Protein 5V00 (pdb70)

Organism: Pseudomonas fluorescens (strain SBW25) (NCBI:txid216595)

Solvent-accessible surface area: 16832 Å² total; per-residue (Å²): 100,85,34,33,88,86,27,141,104,22,89,128,135,115,61,217,113,55,7,16,12,22,13,42,14,14,111,22,111,25,69,89,174,110,34,42,0,7,52,0,5,0,7,28,2,36,107,64,36,45,36,84,66,70,79,58,38,24,19,1,0,0,0,20,91,36,64,9,4,18,0,46,7,69,82,99,161,111,112,57,6,114,57,39,86,12,27,30,14,147,2,70,12,114,4,36,4,117,28,100,96,25,99,2,46,1,1,17,2,12,2,8,53,155,42,9,29,5,7,2,0,23,7,79,35,119,25,81,0,3,2,14,9,57,8,0,1,0,1,0,24,25,127,88,0,96,4,56,85,58,126,1,19,95,6,14,0,0,10,8,50,59,27,107,42,39,44,65,0,62,1,49,14,67,0,0,0,0,9,1,14,107,108,125,96,58,76,37,45,89,84,26,142,107,26,93,150,108,86,64,219,111,58,5,14,5,28,32,70,14,16,99,25,103,57,146,46,123,92,38,34,4,7,79,0,13,1,6,47,5,38,105,62,36,50,35,84,66,75,78,40,28,25,20,2,0,0,0,21,96,35,61,8,4,22,0,40,12,75,65,113,166,108,123,58,6,116,56,37,83,12,31,32,14,148,2,72,14,140,6,47,5,117,28,94,90,26,98,3,42,2,1,18,1,17,2,0,48,105,85,22,34,6,8,2,1,22,6,80,35,124,24,80,0,1,1,13,9,53,14,0,0,0,1,0,20,23,120,86,0,106,4,64,83,65,118,1,20,96,17,14,0,0,6,1,51,61,15,108,42,38,26,65,1,65,1,56,12,68,0,1,1,1,11,1,8,105,117,125

Structure (mmCIF, N/CA/C/O backbone):
data_5V00
#
_entry.id   5V00
#
_cell.length_a   82.863
_cell.length_b   82.863
_cell.length_c   174.419
_cell.angle_alpha   90.000
_cell.angle_beta   90.000
_cell.angle_gamma   90.000
#
_symmetry.space_group_name_H-M   'P 41 21 2'
#
loop_
_entity.id
_entity.type
_entity.pdbx_description
1 polymer 'Uncharacterized protein'
2 non-polymer GLYCEROL
3 non-polymer 'FORMIC ACID'
4 water water
#
loop_
_atom_site.group_PDB
_atom_site.id
_atom_site.type_symbol
_atom_site.label_atom_id
_atom_site.label_alt_id
_atom_site.label_comp_id
_atom_site.label_asym_id
_atom_site.label_entity_id
_atom_site.label_seq_id
_atom_site.pdbx_PDB_ins_code
_atom_site.Cartn_x
_atom_site.Cartn_y
_atom_site.Cartn_z
_atom_site.occupancy
_atom_site.B_iso_or_equiv
_atom_site.auth_seq_id
_atom_site.auth_comp_id
_atom_site.auth_asym_id
_atom_site.auth_atom_id
_atom_site.pdbx_PDB_model_num
ATOM 1 N N . ALA A 1 10 ? 18.644 60.424 31.435 1.00 38.62 3 ALA A N 1
ATOM 2 C CA . ALA A 1 10 ? 18.303 61.499 30.480 1.00 31.71 3 ALA A CA 1
ATOM 3 C C . ALA A 1 10 ? 17.169 61.062 29.530 1.00 32.95 3 ALA A C 1
ATOM 4 O O . ALA A 1 10 ? 17.407 60.138 28.715 1.00 31.60 3 ALA A O 1
ATOM 6 N N . ILE A 1 11 ? 16.021 61.717 29.578 1.00 29.71 4 ILE A N 1
ATOM 7 C CA . ILE A 1 11 ? 14.849 61.398 28.710 1.00 30.55 4 ILE A CA 1
ATOM 8 C C . ILE A 1 11 ? 14.642 62.483 27.704 1.00 37.45 4 ILE A C 1
ATOM 9 O O . ILE A 1 11 ? 14.722 63.681 28.041 1.00 34.31 4 ILE A O 1
ATOM 14 N N . SER A 1 12 ? 14.504 62.121 26.427 1.00 31.96 5 SER A N 1
ATOM 15 C CA . SER A 1 12 ? 14.019 63.012 25.378 1.00 30.26 5 SER A CA 1
ATOM 16 C C . SER A 1 12 ? 12.767 62.417 24.742 1.00 32.93 5 SER A C 1
ATOM 17 O O . SER A 1 12 ? 12.566 61.185 24.710 1.00 26.62 5 SER A O 1
ATOM 20 N N . VAL A 1 13 ? 11.916 63.296 24.247 1.00 27.84 6 VAL A N 1
ATOM 21 C CA . VAL A 1 13 ? 10.792 62.908 23.472 1.00 26.56 6 VAL A CA 1
ATOM 22 C C . VAL A 1 13 ? 10.877 63.543 22.101 1.00 30.76 6 VAL A C 1
ATOM 23 O O . VAL A 1 13 ? 10.928 64.756 21.972 1.00 29.81 6 VAL A O 1
ATOM 27 N N . TRP A 1 14 ? 10.956 62.737 21.049 1.00 24.35 7 TRP A N 1
ATOM 28 C CA . TRP A 1 14 ? 10.922 63.161 19.657 1.00 23.45 7 TRP A CA 1
ATOM 29 C C . TRP A 1 14 ? 9.500 63.159 19.158 1.00 29.31 7 TRP A C 1
ATOM 30 O O . TRP A 1 14 ? 8.766 62.131 19.181 1.00 24.98 7 TRP A O 1
ATOM 41 N N . ARG A 1 15 ? 9.032 64.329 18.674 1.00 23.40 8 ARG A N 1
ATOM 42 C CA . ARG A 1 15 ? 7.686 64.394 18.138 1.00 24.15 8 ARG A CA 1
ATOM 43 C C . ARG A 1 15 ? 7.622 64.254 16.646 1.00 24.76 8 ARG A C 1
ATOM 44 O O . ARG A 1 15 ? 8.385 64.895 15.880 1.00 26.89 8 ARG A O 1
ATOM 52 N N . ALA A 1 16 ? 6.710 63.414 16.161 1.00 20.85 9 ALA A N 1
ATOM 53 C CA . ALA A 1 16 ? 6.579 63.122 14.764 1.00 20.41 9 ALA A CA 1
ATOM 54 C C . ALA A 1 16 ? 6.374 64.332 13.860 1.00 25.31 9 ALA A C 1
ATOM 55 O O . ALA A 1 16 ? 6.841 64.387 12.702 1.00 25.38 9 ALA A O 1
ATOM 57 N N . VAL A 1 17 ? 5.683 65.297 14.395 1.00 27.30 10 VAL A N 1
ATOM 58 C CA . VAL A 1 17 ? 5.506 66.563 13.584 1.00 28.06 10 VAL A CA 1
ATOM 59 C C . VAL A 1 17 ? 6.825 67.229 13.261 1.00 28.16 10 VAL A C 1
ATOM 60 O O . VAL A 1 17 ? 6.882 67.999 12.328 1.00 34.53 10 VAL A O 1
ATOM 64 N N . ASP A 1 18 ? 7.852 67.017 14.062 1.00 28.42 11 ASP A N 1
ATOM 65 C CA . ASP A 1 18 ? 9.161 67.524 13.837 1.00 28.10 11 ASP A CA 1
ATOM 66 C C . ASP A 1 18 ? 10.117 66.674 13.017 1.00 33.05 11 ASP A C 1
ATOM 67 O O . ASP A 1 18 ? 11.278 67.061 12.864 1.00 34.68 11 ASP A O 1
ATOM 72 N N . TYR A 1 19 ? 9.715 65.487 12.555 1.00 25.52 12 TYR A N 1
ATOM 73 C CA . TYR A 1 19 ? 10.676 64.643 11.897 1.00 26.46 12 TYR A CA 1
ATOM 74 C C . TYR A 1 19 ? 10.991 65.243 10.520 1.00 26.50 12 TYR A C 1
ATOM 75 O O . TYR A 1 19 ? 10.093 65.497 9.712 1.00 27.43 12 TYR A O 1
ATOM 84 N N . VAL A 1 20 ? 12.291 65.354 10.260 1.00 29.35 13 VAL A N 1
ATOM 85 C CA . VAL A 1 20 ? 12.765 65.931 9.025 1.00 29.84 13 VAL A CA 1
ATOM 86 C C . VAL A 1 20 ? 12.698 64.912 7.935 1.00 31.17 13 VAL A C 1
ATOM 87 O O . VAL A 1 20 ? 13.334 63.822 8.055 1.00 29.31 13 VAL A O 1
ATOM 91 N N . ARG A 1 21 ? 11.991 65.270 6.868 1.00 29.63 14 ARG A N 1
ATOM 92 C CA . ARG A 1 21 ? 11.835 64.391 5.758 1.00 28.24 14 ARG A CA 1
ATOM 93 C C . ARG A 1 21 ? 12.771 64.752 4.596 1.00 38.38 14 ARG A C 1
ATOM 94 O O . ARG A 1 21 ? 12.876 65.913 4.267 1.00 42.08 14 ARG A O 1
ATOM 102 N N . MET A 1 22 ? 13.501 63.756 4.071 1.00 33.61 15 MET A N 1
ATOM 103 C CA A MET A 1 22 ? 14.393 63.948 2.915 0.60 31.36 15 MET A CA 1
ATOM 104 C CA B MET A 1 22 ? 14.373 63.921 2.913 0.40 31.81 15 MET A CA 1
ATOM 105 C C . MET A 1 22 ? 13.985 62.996 1.769 1.00 32.17 15 MET A C 1
ATOM 106 O O . MET A 1 22 ? 13.899 61.758 1.911 1.00 28.81 15 MET A O 1
ATOM 115 N N . PRO A 1 23 ? 13.773 63.532 0.544 1.00 34.55 16 PRO A N 1
ATOM 116 C CA . PRO A 1 23 ? 13.513 62.657 -0.587 1.00 32.64 16 PRO A CA 1
ATOM 117 C C . PRO A 1 23 ? 14.682 61.752 -1.051 1.00 31.17 16 PRO A C 1
ATOM 118 O O . PRO A 1 23 ? 15.885 62.047 -0.821 1.00 28.96 16 PRO A O 1
ATOM 122 N N . TRP A 1 24 ? 14.359 60.559 -1.570 1.00 26.43 17 TRP A N 1
ATOM 123 C CA . TRP A 1 24 ? 15.337 59.590 -1.990 1.00 26.94 17 TRP A CA 1
ATOM 124 C C . TRP A 1 24 ? 15.985 60.031 -3.309 1.00 30.15 17 TRP A C 1
ATOM 125 O O . TRP A 1 24 ? 15.346 60.701 -4.119 1.00 32.54 17 TRP A O 1
ATOM 136 N N . LYS A 1 25 ? 17.218 59.615 -3.493 1.00 32.16 18 LYS A N 1
ATOM 137 C CA . LYS A 1 25 ? 18.010 59.993 -4.678 1.00 35.99 18 LYS A CA 1
ATOM 138 C C . LYS A 1 25 ? 17.283 59.584 -5.963 1.00 38.33 18 LYS A C 1
ATOM 139 O O . LYS A 1 25 ? 17.128 60.396 -6.859 1.00 39.00 18 LYS A O 1
ATOM 145 N N . ASN A 1 26 ? 16.774 58.352 -5.998 1.00 38.67 19 ASN A N 1
ATOM 146 C CA . ASN A 1 26 ? 16.014 57.841 -7.194 1.00 42.76 19 ASN A CA 1
ATOM 147 C C . ASN A 1 26 ? 14.575 58.316 -7.323 1.00 42.25 19 ASN A C 1
ATOM 148 O O . ASN A 1 26 ? 13.874 57.927 -8.245 1.00 40.18 19 ASN A O 1
ATOM 153 N N . GLY A 1 27 ? 14.088 59.143 -6.426 1.00 36.86 20 GLY A N 1
ATOM 154 C CA . GLY A 1 27 ? 12.744 59.667 -6.499 1.00 40.13 20 GLY A CA 1
ATOM 155 C C . GLY A 1 27 ? 11.640 58.658 -6.085 1.00 41.33 20 GLY A C 1
ATOM 156 O O . GLY A 1 27 ? 10.463 59.008 -6.134 1.00 44.99 20 GLY A O 1
ATOM 157 N N . GLY A 1 28 ? 11.999 57.450 -5.674 1.00 37.92 21 GLY A N 1
ATOM 158 C CA . GLY A 1 28 ? 10.947 56.460 -5.320 1.00 42.44 21 GLY A CA 1
ATOM 159 C C . GLY A 1 28 ? 10.278 56.556 -3.946 1.00 40.20 21 GLY A C 1
ATOM 160 O O . GLY A 1 28 ? 9.427 55.732 -3.610 1.00 36.19 21 GLY A O 1
ATOM 161 N N . GLY A 1 29 ? 10.648 57.539 -3.145 1.00 33.85 22 GLY A N 1
ATOM 162 C CA . GLY A 1 29 ? 10.167 57.634 -1.762 1.00 30.94 22 GLY A CA 1
ATOM 163 C C . GLY A 1 29 ? 10.935 58.684 -1.016 1.00 33.53 22 GLY A C 1
ATOM 164 O O . GLY A 1 29 ? 11.624 59.532 -1.617 1.00 29.91 22 GLY A O 1
ATOM 165 N N . SER A 1 30 ? 10.782 58.668 0.279 1.00 27.62 23 SER A N 1
ATOM 166 C CA . SER A 1 30 ? 11.470 59.611 1.153 1.00 25.92 23 SER A CA 1
ATOM 167 C C . SER A 1 30 ? 11.652 58.989 2.520 1.00 28.78 23 SER A C 1
ATOM 168 O O . SER A 1 30 ? 11.009 57.992 2.805 1.00 25.57 23 SER A O 1
ATOM 171 N N . THR A 1 31 ? 12.520 59.571 3.321 1.00 23.95 24 THR A N 1
ATOM 172 C CA . THR A 1 31 ? 12.818 59.054 4.688 1.00 25.43 24 THR A CA 1
ATOM 173 C C . THR A 1 31 ? 12.732 60.142 5.677 1.00 26.24 24 THR A C 1
ATOM 174 O O . THR A 1 31 ? 13.287 61.249 5.435 1.00 24.25 24 THR A O 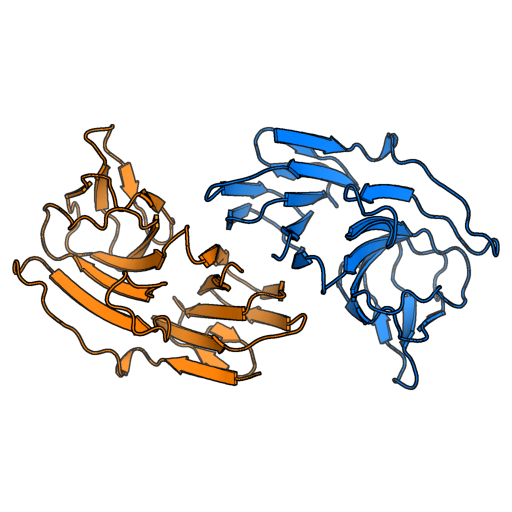1
ATOM 178 N N . GLU A 1 32 ? 12.025 59.905 6.777 1.00 21.37 25 GLU A N 1
ATOM 179 C CA . GLU A 1 32 ? 11.926 60.787 7.886 1.00 22.05 25 GLU A CA 1
ATOM 180 C C . GLU A 1 32 ? 12.908 60.384 8.962 1.00 24.04 25 GLU A C 1
ATOM 181 O O . GLU A 1 32 ? 12.840 59.249 9.476 1.00 21.06 25 GLU A O 1
ATOM 187 N N . GLU A 1 33 ? 13.810 61.291 9.362 1.00 21.15 26 GLU A N 1
ATOM 188 C CA . GLU A 1 33 ? 14.734 60.990 10.444 1.00 21.62 26 GLU A CA 1
ATOM 189 C C . GLU A 1 33 ? 14.021 61.049 11.790 1.00 22.83 26 GLU A C 1
ATOM 190 O O . GLU A 1 33 ? 13.393 62.073 12.181 1.00 22.93 26 GLU A O 1
ATOM 196 N N . ILE A 1 34 ? 14.172 59.999 12.591 1.00 18.39 27 ILE A N 1
ATOM 197 C CA . ILE A 1 34 ? 13.756 60.034 13.959 1.00 19.26 27 ILE A CA 1
ATOM 198 C C . ILE A 1 34 ? 14.936 60.345 14.893 1.00 21.02 27 ILE A C 1
ATOM 199 O O . ILE A 1 34 ? 14.978 61.449 15.557 1.00 23.52 27 ILE A O 1
ATOM 204 N N . THR A 1 35 ? 15.947 59.474 14.939 1.00 19.44 28 THR A N 1
ATOM 205 C CA . THR A 1 35 ? 17.091 59.643 15.823 1.00 20.31 28 THR A CA 1
ATOM 206 C C . THR A 1 35 ? 18.176 58.660 15.414 1.00 21.81 28 THR A C 1
ATOM 207 O O . THR A 1 35 ? 17.851 57.686 14.721 1.00 21.09 28 THR A O 1
ATOM 211 N N . ARG A 1 36 ? 19.436 58.958 15.732 1.00 17.50 29 ARG A N 1
ATOM 212 C CA . ARG A 1 36 ? 20.546 58.114 15.407 1.00 17.53 29 ARG A CA 1
ATOM 213 C C . ARG A 1 36 ? 21.611 58.319 16.467 1.00 19.14 29 ARG A C 1
ATOM 214 O O . ARG A 1 36 ? 21.518 59.268 17.268 1.00 19.79 29 ARG A O 1
ATOM 222 N N . ASP A 1 37 ? 22.551 57.394 16.553 1.00 18.62 30 ASP A N 1
ATOM 223 C CA . ASP A 1 37 ? 23.655 57.555 17.512 1.00 19.02 30 ASP A CA 1
ATOM 224 C C . ASP A 1 37 ? 24.632 58.649 17.049 1.00 17.69 30 ASP A C 1
ATOM 225 O O . ASP A 1 37 ? 24.428 59.270 16.002 1.00 19.23 30 ASP A O 1
ATOM 230 N N . ALA A 1 38 ? 25.645 58.857 17.852 1.00 17.71 31 ALA A N 1
ATOM 231 C CA . ALA A 1 38 ? 26.614 59.879 17.441 1.00 18.53 31 ALA A CA 1
ATOM 232 C C . ALA A 1 38 ? 27.533 59.427 16.370 1.00 19.65 31 ALA A C 1
ATOM 233 O O . ALA A 1 38 ? 28.177 60.227 15.684 1.00 18.97 31 ALA A O 1
ATOM 235 N N . GLY A 1 39 ? 27.637 58.128 16.150 1.00 17.25 32 GLY A N 1
ATOM 236 C CA . GLY A 1 39 ? 28.457 57.631 15.023 1.00 18.22 32 GLY A CA 1
ATOM 237 C C . GLY A 1 39 ? 29.965 57.780 15.229 1.00 19.29 32 GLY A C 1
ATOM 238 O O . GLY A 1 39 ? 30.430 58.190 16.308 1.00 19.95 32 GLY A O 1
ATOM 239 N N . THR A 1 40 ? 30.689 57.363 14.217 1.00 18.79 33 THR A N 1
ATOM 240 C CA . THR A 1 40 ? 32.140 57.608 14.123 1.00 23.33 33 THR A CA 1
ATOM 241 C C . THR A 1 40 ? 32.385 58.307 12.824 1.00 22.23 33 THR A C 1
ATOM 242 O O . THR A 1 40 ? 31.625 58.239 11.853 1.00 20.48 33 THR A O 1
ATOM 246 N N . GLY A 1 41 ? 33.489 59.073 12.809 1.00 23.14 34 GLY A N 1
ATOM 247 C CA . GLY A 1 41 ? 33.882 59.678 11.552 1.00 23.05 34 GLY A CA 1
ATOM 248 C C . GLY A 1 41 ? 34.157 58.684 10.413 1.00 21.03 34 GLY A C 1
ATOM 249 O O . GLY A 1 41 ? 33.824 58.915 9.266 1.00 23.62 34 GLY A O 1
ATOM 250 N N . LE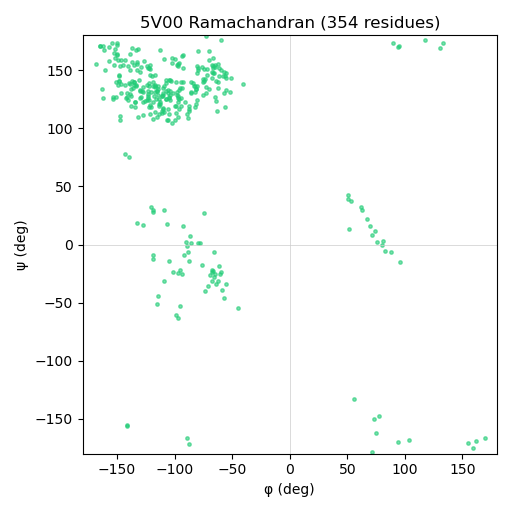U A 1 42 ? 34.779 57.571 10.771 1.00 21.53 35 LEU A N 1
ATOM 251 C CA . LEU A 1 42 ? 35.108 56.580 9.759 1.00 24.08 35 LEU A CA 1
ATOM 252 C C . LEU A 1 42 ? 33.939 55.751 9.219 1.00 24.12 35 LEU A C 1
ATOM 253 O O . LEU A 1 42 ? 33.877 55.470 8.007 1.00 24.32 35 LEU A O 1
ATOM 258 N N . GLU A 1 43 ? 33.022 55.364 10.134 1.00 24.51 36 GLU A N 1
ATOM 259 C CA A GLU A 1 43 ? 31.942 54.398 9.803 0.62 26.39 36 GLU A CA 1
ATOM 260 C CA B GLU A 1 43 ? 31.940 54.412 9.787 0.38 25.85 36 GLU A CA 1
ATOM 261 C C . GLU A 1 43 ? 30.532 55.032 9.767 1.00 25.69 36 GLU A C 1
ATOM 262 O O . GLU A 1 43 ? 29.542 54.366 9.329 1.00 24.84 36 GLU A O 1
ATOM 273 N N . GLY A 1 44 ? 30.417 56.299 10.169 1.00 21.21 37 GLY A N 1
ATOM 274 C CA . GLY A 1 44 ? 29.104 56.901 10.192 1.00 20.36 37 GLY A CA 1
ATOM 275 C C . GLY A 1 44 ? 28.292 56.372 11.383 1.00 16.70 37 GLY A C 1
ATOM 276 O O . GLY A 1 44 ? 28.865 55.900 12.381 1.00 18.83 37 GLY A O 1
ATOM 277 N N . PHE A 1 45 ? 26.954 56.563 11.304 1.00 18.70 38 PHE A N 1
ATOM 278 C CA . PHE A 1 45 ? 26.112 56.120 12.394 1.00 18.96 38 PHE A CA 1
ATOM 279 C C . PHE A 1 45 ? 26.348 54.644 12.658 1.00 19.98 38 PHE A C 1
ATOM 280 O O . PHE A 1 45 ? 26.676 53.912 11.711 1.00 18.63 38 PHE A O 1
ATOM 288 N N . GLY A 1 46 ? 26.220 54.271 13.936 1.00 17.59 39 GLY A N 1
ATOM 289 C CA . GLY A 1 46 ? 26.184 52.911 14.377 1.00 17.41 39 GLY A CA 1
ATOM 290 C C . GLY A 1 46 ? 24.785 52.359 14.550 1.00 18.63 39 GLY A C 1
ATOM 291 O O . GLY A 1 46 ? 24.602 51.110 14.587 1.00 17.90 39 GLY A O 1
ATOM 292 N N . TRP A 1 47 ? 23.794 53.237 14.720 1.00 17.17 40 TRP A N 1
ATOM 293 C CA . TRP A 1 47 ? 22.367 52.855 14.668 1.00 17.90 40 TRP A CA 1
ATOM 294 C C . TRP A 1 47 ? 21.567 54.032 14.234 1.00 19.84 40 TRP A C 1
ATOM 295 O O . TRP A 1 47 ? 21.936 55.228 14.454 1.00 18.08 40 TRP A O 1
ATOM 306 N N . ARG A 1 48 ? 20.415 53.743 13.635 1.00 17.67 41 ARG A N 1
ATOM 307 C CA . ARG A 1 48 ? 19.488 54.784 13.165 1.00 18.01 41 ARG A CA 1
ATOM 308 C C . ARG A 1 48 ? 18.050 54.305 13.237 1.00 19.23 41 ARG A C 1
ATOM 309 O O . ARG A 1 48 ? 17.810 53.127 12.889 1.00 17.30 41 ARG A O 1
ATOM 317 N N . LEU A 1 49 ? 17.138 55.142 13.698 1.00 17.18 42 LEU A N 1
ATOM 318 C CA . LEU A 1 49 ? 15.687 54.945 13.538 1.00 18.42 42 LEU A CA 1
ATOM 319 C C . LEU A 1 49 ? 15.137 55.949 12.578 1.00 21.15 42 LEU A C 1
ATOM 320 O O . LEU A 1 49 ? 15.428 57.198 12.669 1.00 20.37 42 LEU A O 1
ATOM 325 N N . SER A 1 50 ? 14.300 55.473 11.674 1.00 18.57 43 SER A N 1
ATOM 326 C CA . SER A 1 50 ? 13.684 56.368 10.692 1.00 19.72 43 SER A CA 1
ATOM 327 C C . SER A 1 50 ? 12.382 55.794 10.207 1.00 22.83 43 SER A C 1
ATOM 328 O O . SER A 1 50 ? 12.085 54.615 10.490 1.00 19.75 43 SER A O 1
ATOM 331 N N . ILE A 1 51 ? 11.648 56.567 9.422 1.00 18.70 44 ILE A N 1
ATOM 332 C CA . ILE A 1 51 ? 10.442 56.083 8.762 1.00 20.83 44 ILE A CA 1
ATOM 333 C C . ILE A 1 51 ? 10.672 56.207 7.297 1.00 24.30 44 ILE A C 1
ATOM 334 O O . ILE A 1 51 ? 10.927 57.326 6.807 1.00 23.89 44 ILE A O 1
ATOM 339 N N . ALA A 1 52 ? 10.572 55.092 6.553 1.00 21.80 45 ALA A N 1
ATOM 340 C CA . ALA A 1 52 ? 10.715 55.087 5.093 1.00 21.62 45 ALA A CA 1
ATOM 341 C C . ALA A 1 52 ? 9.320 55.150 4.469 1.00 26.35 45 ALA A C 1
ATOM 342 O O . ALA A 1 52 ? 8.464 54.390 4.825 1.00 24.75 45 ALA A O 1
ATOM 344 N N . ASP A 1 53 ? 9.114 56.144 3.609 1.00 23.74 46 ASP A N 1
ATOM 345 C CA A ASP A 1 53 ? 7.901 56.301 2.811 0.60 27.54 46 ASP A CA 1
ATOM 346 C CA B ASP A 1 53 ? 7.897 56.286 2.845 0.40 26.98 46 ASP A CA 1
ATOM 347 C C . ASP A 1 53 ? 8.191 55.784 1.442 1.00 28.03 46 ASP A C 1
ATOM 348 O O . ASP A 1 53 ? 8.913 56.456 0.675 1.00 28.76 46 ASP A O 1
ATOM 357 N N . ILE A 1 54 ? 7.696 54.584 1.096 1.00 24.41 47 ILE A N 1
ATOM 358 C CA . ILE A 1 54 ? 7.984 53.907 -0.129 1.00 22.75 47 ILE A CA 1
ATOM 359 C C . ILE A 1 54 ? 6.841 54.213 -1.092 1.00 26.88 47 ILE A C 1
ATOM 360 O O . ILE A 1 54 ? 5.698 53.800 -0.884 1.00 26.76 47 ILE A O 1
ATOM 365 N N . GLY A 1 55 ? 7.175 55.026 -2.109 1.00 31.57 48 GLY A N 1
ATOM 366 C CA . GLY A 1 55 ? 6.191 55.533 -3.046 1.00 30.90 48 GLY A CA 1
ATOM 367 C C . GLY A 1 55 ? 6.018 54.705 -4.298 1.00 26.18 48 GLY A C 1
ATOM 368 O O . GLY A 1 55 ? 4.989 54.811 -4.966 1.00 29.90 48 GLY A O 1
ATOM 369 N N . GLU A 1 56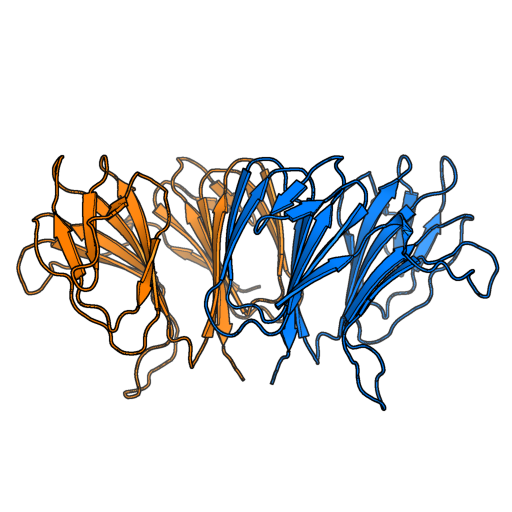 ? 7.022 53.958 -4.690 1.00 26.20 49 GLU A N 1
ATOM 370 C CA . GLU A 1 56 ? 7.013 53.134 -5.863 1.00 31.03 49 GLU A CA 1
ATOM 371 C C . GLU A 1 56 ? 7.696 51.841 -5.563 1.00 29.13 49 GLU A C 1
ATOM 372 O O . GLU A 1 56 ? 8.613 51.795 -4.751 1.00 28.85 49 GLU A O 1
ATOM 378 N N . SER A 1 57 ? 7.332 50.805 -6.289 1.00 26.28 50 SER A N 1
ATOM 379 C CA . SER A 1 57 ? 8.112 49.572 -6.304 1.00 27.63 50 SER A CA 1
ATOM 380 C C . SER A 1 57 ? 9.533 49.775 -6.729 1.00 32.19 50 SER A C 1
ATOM 381 O O . SER A 1 57 ? 9.802 50.601 -7.625 1.00 32.37 50 SER A O 1
ATOM 384 N N . GLY A 1 58 ? 10.469 49.030 -6.168 1.00 27.08 51 GLY A N 1
ATOM 385 C CA . GLY A 1 58 ? 11.881 49.120 -6.600 1.00 29.43 51 GLY A CA 1
ATOM 386 C C . GLY A 1 58 ? 12.846 48.623 -5.609 1.00 31.42 51 GLY A C 1
ATOM 387 O O . GLY A 1 58 ? 12.434 48.138 -4.535 1.00 26.92 51 GLY A O 1
ATOM 388 N N . GLY A 1 59 ? 14.143 48.766 -5.908 1.00 26.21 52 GLY A N 1
ATOM 389 C CA . GLY A 1 59 ? 15.199 48.220 -5.048 1.00 24.20 52 GLY A CA 1
ATOM 390 C C . GLY A 1 59 ? 15.486 49.117 -3.835 1.00 27.55 52 GLY A C 1
ATOM 391 O O . GLY A 1 59 ? 15.190 50.283 -3.844 1.00 27.78 52 GLY A O 1
ATOM 392 N N . PHE A 1 60 ? 15.976 48.499 -2.766 1.00 25.56 53 PHE A N 1
ATOM 393 C CA . PHE A 1 60 ? 16.437 49.206 -1.584 1.00 26.44 53 PHE A CA 1
ATOM 394 C C . PHE A 1 60 ? 17.941 49.331 -1.721 1.00 25.43 53 PHE A C 1
ATOM 395 O O . PHE A 1 60 ? 18.613 48.523 -2.327 1.00 25.48 53 PHE A O 1
ATOM 403 N N . SER A 1 61 ? 18.486 50.349 -1.089 1.00 25.96 54 SER A N 1
ATOM 404 C CA . SER A 1 61 ? 19.921 50.411 -0.917 1.00 27.00 54 SER A CA 1
ATOM 405 C C . SER A 1 61 ? 20.388 49.307 -0.010 1.00 27.30 54 SER A C 1
ATOM 406 O O . SER A 1 61 ? 19.624 48.818 0.787 1.00 27.42 54 SER A O 1
ATOM 409 N N . SER A 1 62 ? 21.639 48.931 -0.198 1.00 26.74 55 SER A N 1
ATOM 410 C CA . SER A 1 62 ? 22.332 48.002 0.667 1.00 27.52 55 SER A CA 1
ATOM 411 C C . SER A 1 62 ? 23.197 48.733 1.687 1.00 26.45 55 SER A C 1
ATOM 412 O O . SER A 1 62 ? 23.627 49.853 1.478 1.00 27.48 55 SER A O 1
ATOM 415 N N . PHE A 1 63 ? 23.429 48.048 2.788 1.00 22.60 56 PHE A N 1
ATOM 416 C CA . PHE A 1 63 ? 24.224 48.515 3.945 1.00 23.00 56 PHE A CA 1
ATOM 417 C C . PHE A 1 63 ? 25.067 47.371 4.453 1.00 22.40 56 PHE A C 1
ATOM 418 O O . PHE A 1 63 ? 24.795 46.711 5.449 1.00 21.59 56 PHE A O 1
ATOM 426 N N . ALA A 1 64 ? 26.140 47.064 3.711 1.00 22.46 57 ALA A N 1
ATOM 427 C CA . ALA A 1 64 ? 26.961 45.926 4.037 1.00 23.61 57 ALA A CA 1
ATOM 428 C C . ALA A 1 64 ? 27.511 46.001 5.442 1.00 25.47 57 ALA A C 1
ATOM 429 O O . ALA A 1 64 ? 28.039 47.059 5.833 1.00 27.09 57 ALA A O 1
ATOM 431 N N . GLY A 1 65 ? 27.360 44.921 6.187 1.00 27.28 58 GLY A N 1
ATOM 432 C CA . GLY A 1 65 ? 27.867 44.897 7.534 1.00 27.52 58 GLY A CA 1
ATOM 433 C C . GLY A 1 65 ? 26.807 45.246 8.580 1.00 29.17 58 GLY A C 1
ATOM 434 O O . GLY A 1 65 ? 27.019 44.935 9.719 1.00 35.17 58 GLY A O 1
ATOM 435 N N . TYR A 1 66 ? 25.666 45.814 8.206 1.00 20.25 59 TYR A N 1
ATOM 436 C CA . TYR A 1 66 ? 24.682 46.271 9.163 1.00 19.58 59 TYR A CA 1
ATOM 437 C C . TYR A 1 66 ? 23.529 45.257 9.227 1.00 21.49 59 TYR A C 1
ATOM 438 O O . TYR A 1 66 ? 23.342 44.444 8.283 1.00 20.07 59 TYR A O 1
ATOM 447 N N . GLN A 1 67 ? 22.795 45.317 10.293 1.00 19.24 60 GLN A N 1
ATOM 448 C CA . GLN A 1 67 ? 21.560 44.512 10.498 1.00 19.61 60 GLN A CA 1
ATOM 449 C C . GLN A 1 67 ? 20.373 45.397 10.439 1.00 20.13 60 GLN A C 1
ATOM 450 O O . GLN A 1 67 ? 20.377 46.484 11.046 1.00 17.72 60 GLN A O 1
ATOM 456 N N . ARG A 1 68 ? 19.333 44.977 9.751 1.00 18.01 61 ARG A N 1
ATOM 457 C CA . ARG A 1 68 ? 18.090 45.760 9.630 1.00 18.03 61 ARG A CA 1
ATOM 458 C C . ARG A 1 68 ? 16.910 45.038 10.255 1.00 18.46 61 ARG A C 1
ATOM 459 O O . ARG A 1 68 ? 16.840 43.780 10.197 1.00 17.95 61 ARG A O 1
ATOM 467 N N . VAL A 1 69 ? 15.981 45.783 10.829 1.00 17.00 62 VAL A N 1
ATOM 468 C CA . VAL A 1 69 ? 14.659 45.286 11.132 1.00 18.02 62 VAL A CA 1
ATOM 469 C C . VAL A 1 69 ? 13.669 46.324 10.701 1.00 18.71 62 VAL A C 1
ATOM 470 O O . VAL A 1 69 ? 13.713 47.466 11.166 1.00 18.61 62 VAL A O 1
ATOM 474 N N . ILE A 1 70 ? 12.737 45.977 9.830 1.00 17.06 63 ILE A N 1
ATOM 475 C CA . ILE A 1 70 ? 11.743 46.907 9.327 1.00 16.54 63 ILE A CA 1
ATOM 476 C C . ILE A 1 70 ? 10.329 46.409 9.612 1.00 17.90 63 ILE A C 1
ATOM 477 O O . ILE A 1 70 ? 10.102 45.200 9.720 1.00 17.57 63 ILE A O 1
ATOM 482 N N . THR A 1 71 ? 9.405 47.328 9.743 1.00 17.07 64 THR A N 1
ATOM 483 C CA . THR A 1 71 ? 8.059 47.068 10.076 1.00 17.28 64 THR A CA 1
ATOM 484 C C . THR A 1 71 ? 7.124 47.966 9.301 1.00 18.75 64 THR A C 1
ATOM 485 O O . THR A 1 71 ? 7.191 49.201 9.423 1.00 17.91 64 THR A O 1
ATOM 489 N N . VAL A 1 72 ? 6.134 47.394 8.616 1.00 18.40 65 VAL A N 1
ATOM 490 C CA . VAL A 1 72 ? 5.076 48.226 8.047 1.00 18.50 65 VAL A CA 1
ATOM 491 C C . VAL A 1 72 ? 4.253 48.941 9.086 1.00 20.04 65 VAL A C 1
ATOM 492 O O . VAL A 1 72 ? 3.698 48.307 9.980 1.00 19.97 65 VAL A O 1
ATOM 496 N N . ILE A 1 73 ? 4.184 50.272 9.002 1.00 20.11 66 ILE A N 1
ATOM 497 C CA . ILE A 1 73 ? 3.395 51.047 9.957 1.00 19.40 66 ILE A CA 1
ATOM 498 C C . ILE A 1 73 ? 2.247 51.865 9.341 1.00 21.70 66 ILE A C 1
ATOM 499 O O . ILE A 1 73 ? 1.418 52.408 10.077 1.00 22.79 66 ILE A O 1
ATOM 504 N N . GLN A 1 74 ? 2.196 51.946 8.042 1.00 22.82 67 GLN A N 1
ATOM 505 C CA . GLN A 1 74 ? 1.025 52.583 7.347 1.00 23.88 67 GLN A CA 1
ATOM 506 C C . GLN A 1 74 ? 0.896 51.933 6.012 1.00 23.95 67 GLN A C 1
ATOM 507 O O . GLN A 1 74 ? 1.880 51.638 5.343 1.00 22.42 67 GLN A O 1
ATOM 513 N N . GLY A 1 75 ? -0.339 51.687 5.643 1.00 23.31 68 GLY A N 1
ATOM 514 C CA . GLY A 1 75 ? -0.669 50.909 4.442 1.00 25.03 68 GLY A CA 1
ATOM 515 C C . GLY A 1 75 ? -0.900 49.449 4.750 1.00 25.99 68 GLY A C 1
ATOM 516 O O . GLY A 1 75 ? -0.618 48.971 5.874 1.00 25.61 68 GLY A O 1
ATOM 517 N N . ALA A 1 76 ? -1.391 48.684 3.766 1.00 23.35 69 ALA A N 1
ATOM 518 C CA . ALA A 1 76 ? -1.863 47.320 4.044 1.00 24.93 69 ALA A CA 1
ATOM 519 C C . ALA A 1 76 ? -0.775 46.279 3.970 1.00 24.92 69 ALA A C 1
ATOM 520 O O . ALA A 1 76 ? -0.978 45.146 4.392 1.00 26.18 69 ALA A O 1
ATOM 522 N N . GLY A 1 77 ? 0.369 46.639 3.407 1.00 22.17 70 GLY A N 1
ATOM 523 C CA . GLY A 1 77 ? 1.548 45.769 3.305 1.00 22.87 70 GLY A CA 1
ATOM 524 C C . GLY A 1 77 ? 2.159 45.766 1.933 1.00 21.81 70 GLY A C 1
ATOM 525 O O . GLY A 1 77 ? 1.636 46.408 1.011 1.00 23.40 70 GLY A O 1
ATOM 526 N N . MET A 1 78 ? 3.290 45.125 1.804 1.00 21.68 71 MET A N 1
ATOM 527 C CA . MET A 1 78 ? 4.043 45.005 0.590 1.00 22.35 71 MET A CA 1
ATOM 528 C C . MET A 1 78 ? 4.795 43.711 0.576 1.00 22.38 71 MET A C 1
ATOM 529 O O . MET A 1 78 ? 4.759 42.929 1.527 1.00 20.99 71 MET A O 1
ATOM 534 N N . VAL A 1 79 ? 5.418 43.420 -0.549 1.00 21.07 72 VAL A N 1
ATOM 535 C CA . VAL A 1 79 ? 6.150 42.179 -0.752 1.00 20.87 72 VAL A CA 1
ATOM 536 C C . VAL A 1 79 ? 7.613 42.431 -0.998 1.00 23.04 72 VAL A C 1
ATOM 537 O O . VAL A 1 79 ? 7.982 43.223 -1.875 1.00 23.38 72 VAL A O 1
ATOM 541 N N . LEU A 1 80 ? 8.472 41.742 -0.225 1.00 22.69 73 LEU A N 1
ATOM 542 C CA . LEU A 1 80 ? 9.929 41.876 -0.339 1.00 22.62 73 LEU A CA 1
ATOM 543 C C . LEU A 1 80 ? 10.539 40.693 -0.961 1.00 24.05 73 LEU A C 1
ATOM 544 O O . LEU A 1 80 ? 10.187 39.554 -0.671 1.00 26.79 73 LEU A O 1
ATOM 549 N N . THR A 1 81 ? 11.512 40.913 -1.847 1.00 23.20 74 THR A N 1
ATOM 550 C CA . THR A 1 81 ? 12.330 39.876 -2.344 1.00 23.29 74 THR A CA 1
ATOM 551 C C . THR A 1 81 ? 13.742 40.055 -1.858 1.00 26.10 74 THR A C 1
ATOM 552 O O . THR A 1 81 ? 14.357 41.084 -2.135 1.00 25.72 74 THR A O 1
ATOM 556 N N . VAL A 1 82 ? 14.249 39.067 -1.155 1.00 22.84 75 VAL A N 1
ATOM 557 C CA . VAL A 1 82 ? 15.571 39.123 -0.495 1.00 22.79 75 VAL A CA 1
ATOM 558 C C . VAL A 1 82 ? 16.505 38.114 -1.164 1.00 25.80 75 VAL A C 1
ATOM 559 O O . VAL A 1 82 ? 16.276 36.879 -1.055 1.00 26.71 75 VAL A O 1
ATOM 563 N N . ASP A 1 83 ? 17.519 38.623 -1.857 1.00 26.11 76 ASP A N 1
ATOM 564 C CA . ASP A 1 83 ? 18.552 37.780 -2.513 1.00 26.38 76 ASP A CA 1
ATOM 565 C C . ASP A 1 83 ? 17.753 36.812 -3.438 1.00 30.56 76 ASP A C 1
ATOM 566 O O . ASP A 1 83 ? 16.828 37.278 -4.118 1.00 30.83 76 ASP A O 1
ATOM 571 N N . GLY A 1 84 ? 18.065 35.511 -3.395 1.00 33.91 77 GLY A N 1
ATOM 572 C CA . GLY A 1 84 ? 17.214 34.538 -4.134 1.00 48.06 77 GLY A CA 1
ATOM 573 C C . GLY A 1 84 ? 15.975 33.992 -3.405 1.00 50.09 77 GLY A C 1
ATOM 574 O O . GLY A 1 84 ? 15.351 33.048 -3.862 1.00 52.04 77 GLY A O 1
ATOM 575 N N . GLU A 1 85 ? 15.628 34.499 -2.242 1.00 40.02 78 GLU A N 1
ATOM 576 C CA . GLU A 1 85 ? 14.573 33.848 -1.479 1.00 36.35 78 GLU A CA 1
ATOM 577 C C . GLU A 1 85 ? 13.180 33.977 -2.241 1.00 34.72 78 GLU A C 1
ATOM 578 O O . GLU A 1 85 ? 12.930 34.821 -3.090 1.00 28.15 78 GLU A O 1
ATOM 584 N N . GLU A 1 86 ? 12.229 33.115 -1.893 1.00 33.99 79 GLU A N 1
ATOM 585 C CA . GLU A 1 86 ? 10.838 33.347 -2.360 1.00 32.16 79 GLU A CA 1
ATOM 586 C C . GLU A 1 86 ? 10.346 34.669 -1.776 1.00 28.72 79 GLU A C 1
ATOM 587 O O . GLU A 1 86 ? 10.882 35.192 -0.806 1.00 27.70 79 GLU A O 1
ATOM 593 N N . GLN A 1 87 ? 9.403 35.262 -2.434 1.00 26.22 80 GLN A N 1
ATOM 594 C CA . GLN A 1 87 ? 8.828 36.501 -2.015 1.00 26.51 80 GLN A CA 1
ATOM 595 C C . GLN A 1 87 ? 8.270 36.398 -0.577 1.00 24.27 80 GLN A C 1
ATOM 596 O O . GLN A 1 87 ? 7.749 35.342 -0.164 1.00 23.38 80 GLN A O 1
ATOM 602 N N . ARG A 1 88 ? 8.405 37.512 0.140 1.00 25.60 81 ARG A N 1
ATOM 603 C CA . ARG A 1 88 ? 7.857 37.604 1.498 1.00 27.36 81 ARG A CA 1
ATOM 604 C C . ARG A 1 88 ? 6.904 38.736 1.680 1.00 24.66 81 ARG A C 1
ATOM 605 O O . ARG A 1 88 ? 7.278 39.891 1.374 1.00 25.54 81 ARG A O 1
ATOM 613 N N . GLY A 1 89 ? 5.707 38.459 2.202 1.00 20.88 82 GLY A N 1
ATOM 614 C CA . GLY A 1 89 ? 4.723 39.438 2.463 1.00 23.02 82 GLY A CA 1
ATOM 615 C C . GLY A 1 89 ? 4.944 40.054 3.827 1.00 22.96 82 GLY A C 1
ATOM 616 O O . GLY A 1 89 ? 5.123 39.307 4.818 1.00 21.72 82 GLY A O 1
ATOM 617 N N . LEU A 1 90 ? 4.944 41.395 3.883 1.00 19.74 83 LEU A N 1
ATOM 618 C CA . LEU A 1 90 ? 5.001 42.116 5.150 1.00 19.38 83 LEU A CA 1
ATOM 619 C C . LEU A 1 90 ? 3.683 42.777 5.444 1.00 20.03 83 LEU A C 1
ATOM 620 O O . LEU A 1 90 ? 3.242 43.673 4.745 1.00 19.61 83 LEU A O 1
ATOM 625 N N . LEU A 1 91 ? 3.025 42.311 6.497 1.00 20.48 84 LEU A N 1
ATOM 626 C CA . LEU A 1 91 ? 1.759 42.844 6.933 1.00 20.52 84 LEU A CA 1
ATOM 627 C C . LEU A 1 91 ? 1.966 43.923 7.997 1.00 20.42 84 LEU A C 1
ATOM 628 O O . LEU A 1 91 ? 3.075 44.004 8.599 1.00 20.61 84 LEU A O 1
ATOM 633 N N . PRO A 1 92 ? 0.962 44.751 8.244 1.00 21.50 85 PRO A N 1
ATOM 634 C CA . PRO A 1 92 ? 1.112 45.812 9.277 1.00 21.75 85 PRO A CA 1
ATOM 635 C C . PRO A 1 92 ? 1.580 45.297 10.584 1.00 24.71 85 PRO A C 1
ATOM 636 O O . PRO A 1 92 ? 1.044 44.301 11.101 1.00 21.65 85 PRO A O 1
ATOM 640 N N . LEU A 1 93 ? 2.619 45.972 11.133 1.00 18.68 86 LEU A N 1
ATOM 641 C CA . LEU A 1 93 ? 3.158 45.728 12.446 1.00 18.56 86 LEU A CA 1
ATOM 642 C C . LEU A 1 93 ? 3.826 44.417 12.591 1.00 20.98 86 LEU A C 1
ATOM 643 O O . LEU A 1 93 ? 4.068 43.976 13.730 1.00 22.27 86 LEU A O 1
ATOM 648 N N . GLN A 1 94 ? 4.264 43.801 11.488 1.00 19.97 87 GLN A N 1
ATOM 649 C CA . GLN A 1 94 ? 4.978 42.554 11.584 1.00 18.83 87 GLN A CA 1
ATOM 650 C C . GLN A 1 94 ? 6.470 42.819 11.302 1.00 19.17 87 GLN A C 1
ATOM 651 O O . GLN A 1 94 ? 6.876 43.035 10.173 1.00 21.69 87 GLN A O 1
ATOM 657 N N . PRO A 1 95 ? 7.303 42.772 12.337 1.00 17.37 88 PRO A N 1
ATOM 658 C CA . PRO A 1 95 ? 8.721 43.076 12.108 1.00 18.25 88 PRO A CA 1
ATOM 659 C C . PRO A 1 95 ? 9.407 42.008 11.254 1.00 20.62 88 PRO A C 1
ATOM 660 O O . PRO A 1 95 ? 9.077 40.807 11.332 1.00 19.16 88 PRO A O 1
ATOM 664 N N . PHE A 1 96 ? 10.324 42.448 10.400 1.00 18.04 89 PHE A N 1
ATOM 665 C CA . PHE A 1 96 ? 11.101 41.566 9.540 1.00 18.16 89 PHE A CA 1
ATOM 666 C C . PHE A 1 96 ? 12.577 41.932 9.546 1.00 17.81 89 PHE A C 1
ATOM 667 O O . PHE A 1 96 ? 12.895 43.131 9.276 1.00 19.23 89 PHE A O 1
ATOM 675 N N . ALA A 1 97 ? 13.430 40.992 9.995 1.00 16.68 90 ALA A N 1
ATOM 676 C CA . ALA A 1 97 ? 14.873 41.192 10.077 1.00 16.95 90 ALA A CA 1
ATOM 677 C C . ALA A 1 97 ? 15.574 40.712 8.836 1.00 18.53 90 ALA A C 1
ATOM 678 O O . ALA A 1 97 ? 15.313 39.603 8.350 1.00 19.98 90 ALA A O 1
ATOM 680 N N . PHE A 1 98 ? 16.569 41.448 8.359 1.00 16.95 91 PHE A N 1
ATOM 681 C CA . PHE A 1 98 ? 17.390 40.989 7.261 1.00 17.96 91 PHE A CA 1
ATOM 682 C C . PHE A 1 98 ? 18.722 41.680 7.269 1.00 22.78 91 PHE A C 1
ATOM 683 O O . PHE A 1 98 ? 18.843 42.768 7.844 1.00 20.40 91 PHE A O 1
ATOM 691 N N . ARG A 1 99 ? 19.707 41.058 6.631 1.00 19.01 92 ARG A N 1
ATOM 692 C CA . ARG A 1 99 ? 21.077 41.669 6.546 1.00 22.43 92 ARG A CA 1
ATOM 693 C C . ARG A 1 99 ? 21.161 42.818 5.594 1.00 22.08 92 ARG A C 1
ATOM 694 O O . ARG A 1 99 ? 20.666 42.778 4.454 1.00 22.16 92 ARG A O 1
ATOM 702 N N . GLY A 1 100 ? 21.952 43.841 5.971 1.00 19.54 93 GLY A N 1
ATOM 703 C CA . GLY A 1 100 ? 22.170 44.949 5.044 1.00 20.34 93 GLY A CA 1
ATOM 704 C C . GLY A 1 100 ? 22.931 44.536 3.751 1.00 20.53 93 GLY A C 1
ATOM 705 O O . GLY A 1 100 ? 22.853 45.290 2.792 1.00 21.95 93 GLY A O 1
ATOM 706 N N . ASP A 1 101 ? 23.711 43.490 3.818 1.00 22.79 94 ASP A N 1
ATOM 707 C CA A ASP A 1 101 ? 24.429 43.107 2.590 0.55 25.24 94 ASP A CA 1
ATOM 708 C CA B ASP A 1 101 ? 24.476 42.888 2.688 0.45 24.82 94 ASP A CA 1
ATOM 709 C C . ASP A 1 101 ? 23.532 42.354 1.606 1.00 26.97 94 ASP A C 1
ATOM 710 O O . ASP A 1 101 ? 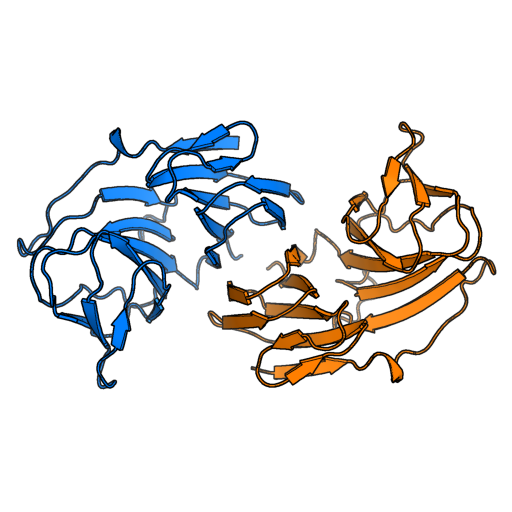23.919 42.134 0.467 1.00 25.47 94 ASP A O 1
ATOM 719 N N . SER A 1 102 ? 22.327 41.989 1.996 1.00 24.30 95 SER A N 1
ATOM 720 C CA . SER A 1 102 ? 21.378 41.413 1.034 1.00 25.39 95 SER A CA 1
ATOM 721 C C . SER A 1 102 ? 20.951 42.394 -0.040 1.00 23.93 95 SER A C 1
ATOM 722 O O . SER A 1 102 ? 20.815 43.610 0.133 1.00 24.95 95 SER A O 1
ATOM 725 N N . GLN A 1 103 ? 20.696 41.842 -1.222 1.00 23.38 96 GLN A N 1
ATOM 726 C CA . GLN A 1 103 ? 20.035 42.582 -2.266 1.00 25.42 96 GLN A CA 1
ATOM 727 C C . GLN A 1 103 ? 18.498 42.471 -2.152 1.00 25.57 96 GLN A C 1
ATOM 728 O O . GLN A 1 103 ? 17.958 41.392 -2.261 1.00 24.08 96 GLN A O 1
ATOM 734 N N . VAL A 1 104 ? 17.832 43.576 -1.916 1.00 22.88 97 VAL A N 1
ATOM 735 C CA . VAL A 1 104 ? 16.408 43.568 -1.526 1.00 22.62 97 VAL A CA 1
ATOM 736 C C . VAL A 1 104 ? 15.633 44.472 -2.417 1.00 26.17 97 VAL A C 1
ATOM 737 O O . VAL A 1 104 ? 16.036 45.647 -2.703 1.00 27.15 97 VAL A O 1
ATOM 741 N N . SER A 1 105 ? 14.456 43.993 -2.886 1.00 24.94 98 SER A N 1
ATOM 742 C CA . SER A 1 105 ? 13.562 44.865 -3.589 1.00 23.77 98 SER A CA 1
ATOM 743 C C . SER A 1 105 ? 12.159 44.733 -3.071 1.00 23.74 98 SER A C 1
ATOM 744 O O . SER A 1 105 ? 11.834 43.700 -2.438 1.00 24.86 98 SER A O 1
ATOM 747 N N . CYS A 1 106 ? 11.383 45.767 -3.296 1.00 24.55 99 CYS A N 1
ATOM 748 C CA . CYS A 1 106 ? 10.063 45.883 -2.756 1.00 25.14 99 CYS A CA 1
ATOM 749 C C . CYS A 1 106 ? 9.060 46.010 -3.877 1.00 25.45 99 CYS A C 1
ATOM 750 O O . CYS A 1 106 ? 9.236 46.868 -4.755 1.00 24.53 99 CYS A O 1
ATOM 753 N N . ARG A 1 107 ? 8.011 45.213 -3.812 1.00 22.87 100 ARG A N 1
ATOM 754 C CA . ARG A 1 107 ? 6.830 45.338 -4.727 1.00 24.40 100 ARG A CA 1
ATOM 755 C C . ARG A 1 107 ? 5.615 45.803 -4.016 1.00 25.34 100 ARG A C 1
ATOM 756 O O . ARG A 1 107 ? 5.186 45.161 -3.052 1.00 25.15 100 ARG A O 1
ATOM 764 N N . LEU A 1 108 ? 5.147 47.005 -4.372 1.00 24.26 101 LEU A N 1
ATOM 765 C CA . LEU A 1 108 ? 3.988 47.586 -3.817 1.00 24.07 101 LEU A CA 1
ATOM 766 C C . LEU A 1 108 ? 2.776 46.832 -4.451 1.00 30.85 101 LEU A C 1
ATOM 767 O O . LEU A 1 108 ? 2.859 46.334 -5.621 1.00 31.00 101 LEU A O 1
ATOM 772 N N . ILE A 1 109 ? 1.782 46.581 -3.639 1.00 31.96 102 ILE A N 1
ATOM 773 C CA . ILE A 1 109 ? 0.510 45.927 -4.106 1.00 34.15 102 ILE A CA 1
ATOM 774 C C . ILE A 1 109 ? -0.720 46.794 -4.017 1.00 38.19 102 ILE A C 1
ATOM 775 O O . ILE A 1 109 ? -1.483 46.817 -4.981 1.00 47.14 102 ILE A O 1
ATOM 780 N N . THR A 1 110 ? -0.925 47.521 -2.930 1.00 31.96 103 THR A N 1
ATOM 781 C CA . THR A 1 110 ? -2.025 48.477 -2.823 1.00 36.23 103 THR A CA 1
ATOM 782 C C . THR A 1 110 ? -1.541 49.890 -2.604 1.00 34.37 103 THR A C 1
ATOM 783 O O . THR A 1 110 ? -2.228 50.710 -2.053 1.00 46.91 103 THR A O 1
ATOM 787 N N . GLY A 1 111 ? -0.385 50.207 -3.097 1.00 31.98 104 GLY A N 1
ATOM 788 C CA . GLY A 1 111 ? 0.015 51.576 -3.147 1.00 34.66 104 GLY A CA 1
ATOM 789 C C . GLY A 1 111 ? 1.032 51.840 -2.023 1.00 32.77 104 GLY A C 1
ATOM 790 O O . GLY A 1 111 ? 1.578 50.884 -1.486 1.00 27.47 104 GLY A O 1
ATOM 791 N N . PRO A 1 112 ? 1.310 53.116 -1.787 1.00 33.92 105 PRO A N 1
ATOM 792 C CA . PRO A 1 112 ? 2.445 53.466 -0.945 1.00 29.99 105 PRO A CA 1
ATOM 793 C C . PRO A 1 112 ? 2.347 52.899 0.476 1.00 24.00 105 PRO A C 1
ATOM 794 O O . PRO A 1 112 ? 1.277 52.746 1.075 1.00 25.41 105 PRO A O 1
ATOM 798 N N . ILE A 1 113 ? 3.533 52.665 1.002 1.00 22.81 106 ILE A N 1
ATOM 799 C CA . ILE A 1 113 ? 3.680 52.066 2.357 1.00 22.65 106 ILE A CA 1
ATOM 800 C C . ILE A 1 113 ? 4.658 52.940 3.151 1.00 22.74 106 ILE A C 1
ATOM 801 O O . ILE A 1 113 ? 5.642 53.390 2.537 1.00 26.47 106 ILE A O 1
ATOM 806 N N . ARG A 1 114 ? 4.469 53.013 4.483 1.00 22.61 107 ARG A N 1
ATOM 807 C CA . ARG A 1 114 ? 5.482 53.614 5.389 1.00 22.58 107 ARG A CA 1
ATOM 808 C C . ARG A 1 114 ? 5.994 52.511 6.305 1.00 21.95 107 ARG A C 1
ATOM 809 O O . ARG A 1 114 ? 5.142 51.762 6.833 1.00 20.16 107 ARG A O 1
ATOM 817 N N . ASP A 1 115 ? 7.334 52.412 6.439 1.00 20.32 108 ASP A N 1
ATOM 818 C CA . ASP A 1 115 ? 7.981 51.415 7.288 1.00 19.52 108 ASP A CA 1
ATOM 819 C C . ASP A 1 115 ? 8.755 52.100 8.417 1.00 22.17 108 ASP A C 1
ATOM 820 O O . ASP A 1 115 ? 9.378 53.173 8.191 1.00 20.20 108 ASP A O 1
ATOM 825 N N . PHE A 1 116 ? 8.624 51.569 9.631 1.00 18.00 109 PHE A N 1
ATOM 826 C CA . PHE A 1 116 ? 9.478 51.935 10.746 1.00 18.92 109 PHE A CA 1
ATOM 827 C C . PHE A 1 116 ? 10.758 51.102 10.567 1.00 19.75 109 PHE A C 1
ATOM 828 O O . PHE A 1 116 ? 10.733 49.869 10.610 1.00 18.86 109 PHE A O 1
ATOM 836 N N . ASN A 1 117 ? 11.912 51.800 10.437 1.00 17.10 110 ASN A N 1
ATOM 837 C CA . ASN A 1 117 ? 13.192 51.186 10.159 1.00 17.26 110 ASN A CA 1
ATOM 838 C C . ASN A 1 117 ? 14.187 51.313 11.334 1.00 19.13 110 ASN A C 1
ATOM 839 O O . ASN A 1 117 ? 14.497 52.444 11.762 1.00 19.21 110 ASN A O 1
ATOM 844 N N . LEU A 1 118 ? 14.718 50.162 11.783 1.00 16.50 111 LEU A N 1
ATOM 845 C CA . LEU A 1 118 ? 15.899 50.085 12.640 1.00 17.73 111 LEU A CA 1
ATOM 846 C C . LEU A 1 118 ? 17.052 49.564 11.820 1.00 18.16 111 LEU A C 1
ATOM 847 O O . LEU A 1 118 ? 16.933 48.533 11.156 1.00 17.49 111 LEU A O 1
ATOM 852 N N . ILE A 1 119 ? 18.215 50.226 11.907 1.00 16.62 112 ILE A N 1
ATOM 853 C CA . ILE A 1 119 ? 19.434 49.682 11.396 1.00 15.60 112 ILE A CA 1
ATOM 854 C C . ILE A 1 119 ? 20.483 49.804 12.449 1.00 18.18 112 ILE A C 1
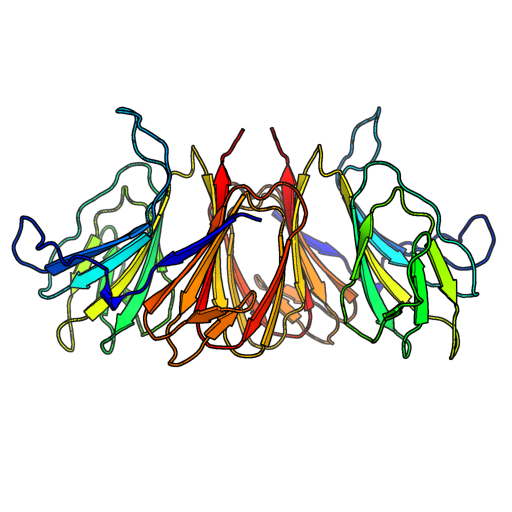ATOM 855 O O . ILE A 1 119 ? 20.552 50.856 13.118 1.00 19.19 112 ILE A O 1
ATOM 860 N N . TYR A 1 120 ? 21.335 48.817 12.590 1.00 17.05 113 TYR A N 1
ATOM 861 C CA . TYR A 1 120 ? 22.462 48.955 13.525 1.00 16.97 113 TYR A CA 1
ATOM 862 C C . TYR A 1 120 ? 23.647 48.150 13.022 1.00 19.32 113 TYR A C 1
ATOM 863 O O . TYR A 1 120 ? 23.517 47.178 12.260 1.00 18.40 113 TYR A O 1
ATOM 872 N N . SER A 1 121 ? 24.801 48.527 13.492 1.00 17.79 114 SER A N 1
ATOM 873 C CA . SER A 1 121 ? 26.066 47.887 13.286 1.00 17.95 114 SER A CA 1
ATOM 874 C C . SER A 1 121 ? 26.286 46.846 14.390 1.00 18.81 114 SER A C 1
ATOM 875 O O . SER A 1 121 ? 26.506 47.198 15.530 1.00 19.50 114 SER A O 1
ATOM 878 N N . PRO A 1 122 ? 26.292 45.540 14.052 1.00 18.14 115 PRO A N 1
ATOM 879 C CA . PRO A 1 122 ? 26.510 44.556 15.093 1.00 19.20 115 PRO A CA 1
ATOM 880 C C . PRO A 1 122 ? 27.934 44.582 15.707 1.00 18.68 115 PRO A C 1
ATOM 881 O O . PRO A 1 122 ? 28.096 44.148 16.849 1.00 21.34 115 PRO A O 1
ATOM 885 N N . GLU A 1 123 ? 28.902 45.097 14.946 1.00 20.09 116 GLU A N 1
ATOM 886 C CA . GLU A 1 123 ? 30.215 45.210 15.537 1.00 23.23 116 GLU A CA 1
ATOM 887 C C . GLU A 1 123 ? 30.226 46.253 16.668 1.00 23.11 116 GLU A C 1
ATOM 888 O O . GLU A 1 123 ? 31.019 46.112 17.647 1.00 22.33 116 GLU A O 1
ATOM 894 N N . ARG A 1 124 ? 29.393 47.276 16.556 1.00 19.59 117 ARG A N 1
ATOM 895 C CA . ARG A 1 124 ? 29.322 48.375 17.516 1.00 20.59 117 ARG A CA 1
ATOM 896 C C . ARG A 1 124 ? 28.276 48.330 18.580 1.00 23.30 117 ARG A C 1
ATOM 897 O O . ARG A 1 124 ? 28.429 48.977 19.634 1.00 20.88 117 ARG A O 1
ATOM 905 N N . TYR A 1 125 ? 27.161 47.599 18.339 1.00 18.77 118 TYR A N 1
ATOM 906 C CA . TYR A 1 125 ? 26.013 47.608 19.233 1.00 18.13 118 TYR A CA 1
ATOM 907 C C . TYR A 1 125 ? 25.378 46.250 19.432 1.00 19.70 118 TYR A C 1
ATOM 908 O O . TYR A 1 125 ? 25.201 45.505 18.485 1.00 20.03 118 TYR A O 1
ATOM 917 N N . HIS A 1 126 ? 25.004 45.994 20.675 1.00 18.25 119 HIS A N 1
ATOM 918 C CA . HIS A 1 126 ? 23.997 45.028 21.043 1.00 17.45 119 HIS A CA 1
ATOM 919 C C . HIS A 1 126 ? 22.638 45.660 20.839 1.00 18.85 119 HIS A C 1
ATOM 920 O O . HIS A 1 126 ? 22.479 46.904 21.000 1.00 17.53 119 HIS A O 1
ATOM 927 N N . ALA A 1 127 ? 21.645 44.847 20.477 1.00 20.47 120 ALA A N 1
ATOM 928 C CA . ALA A 1 127 ? 20.303 45.338 20.117 1.00 18.97 120 ALA A CA 1
ATOM 929 C C . ALA A 1 127 ? 19.237 44.418 20.547 1.00 19.44 120 ALA A C 1
ATOM 930 O O . ALA A 1 127 ? 19.405 43.183 20.538 1.00 19.19 120 ALA A O 1
ATOM 932 N N . ARG A 1 128 ? 18.072 44.995 20.745 1.00 16.29 121 ARG A N 1
ATOM 933 C CA . ARG A 1 128 ? 16.837 44.293 20.980 1.00 17.98 121 ARG A CA 1
ATOM 934 C C . ARG A 1 128 ? 15.658 45.055 20.425 1.00 20.00 121 ARG A C 1
ATOM 935 O O . ARG A 1 128 ? 15.668 46.305 20.472 1.00 17.57 121 ARG A O 1
ATOM 943 N N . LEU A 1 129 ? 14.699 44.357 19.845 1.00 17.33 122 LEU A N 1
ATOM 944 C CA . LEU A 1 129 ? 13.478 44.985 19.360 1.00 18.36 122 LEU A CA 1
ATOM 945 C C . LEU A 1 129 ? 12.292 44.156 19.673 1.00 18.90 122 LEU A C 1
ATOM 946 O O . LEU A 1 129 ? 12.311 42.900 19.468 1.00 18.10 122 LEU A O 1
ATOM 951 N N . GLN A 1 130 ? 11.195 44.781 20.115 1.00 16.07 123 GLN A N 1
ATOM 952 C CA . GLN A 1 130 ? 9.956 44.052 20.376 1.00 18.15 123 GLN A CA 1
ATOM 953 C C . GLN A 1 130 ? 8.724 44.954 20.238 1.00 20.73 123 GLN A C 1
ATOM 954 O O . GLN A 1 130 ? 8.652 45.996 20.920 1.00 19.29 123 GLN A O 1
ATOM 960 N N . TRP A 1 131 ? 7.784 44.561 19.424 1.00 17.26 124 TRP A N 1
ATOM 961 C CA . TRP A 1 131 ? 6.496 45.238 19.378 1.00 17.82 124 TRP A CA 1
ATOM 962 C C . TRP A 1 131 ? 5.603 44.703 20.507 1.00 21.80 124 TRP A C 1
ATOM 963 O O . TRP A 1 131 ? 5.514 43.486 20.735 1.00 18.66 124 TRP A O 1
ATOM 974 N N . VAL A 1 132 ? 5.000 45.615 21.253 1.00 18.35 125 VAL A N 1
ATOM 975 C CA . VAL A 1 132 ? 4.168 45.298 22.412 1.00 20.43 125 VAL A CA 1
ATOM 976 C C . VAL A 1 132 ? 2.830 46.040 22.400 1.00 22.89 125 VAL A C 1
ATOM 977 O O . VAL A 1 132 ? 2.571 46.956 21.579 1.00 19.63 125 VAL A O 1
ATOM 981 N N . ASP A 1 133 ? 1.946 45.602 23.301 1.00 22.69 126 ASP A N 1
ATOM 982 C CA . ASP A 1 133 ? 0.661 46.278 23.473 1.00 23.12 126 ASP A CA 1
ATOM 983 C C . ASP A 1 133 ? 0.227 46.102 24.910 1.00 24.79 126 ASP A C 1
ATOM 984 O O . ASP A 1 133 ? 0.779 45.269 25.631 1.00 20.44 126 ASP A O 1
ATOM 989 N N . GLY A 1 134 ? -0.738 46.906 25.369 1.00 21.92 127 GLY A N 1
ATOM 990 C CA . GLY A 1 134 ? -1.252 46.740 26.696 1.00 23.74 127 GLY A CA 1
ATOM 991 C C . GLY A 1 134 ? -0.308 47.319 27.720 1.00 23.63 127 GLY A C 1
ATOM 992 O O . GLY A 1 134 ? 0.448 48.260 27.464 1.00 28.70 127 GLY A O 1
ATOM 993 N N . VAL A 1 135 ? -0.291 46.702 28.875 1.00 21.52 128 VAL A N 1
ATOM 994 C CA . VAL A 1 135 ? 0.463 47.216 29.967 1.00 23.20 128 VAL A CA 1
ATOM 995 C C . VAL A 1 135 ? 1.702 46.296 30.070 1.00 26.34 128 VAL A C 1
ATOM 996 O O . VAL A 1 135 ? 1.569 45.079 30.067 1.00 26.34 128 VAL A O 1
ATOM 1000 N N . GLN A 1 136 ? 2.878 46.889 30.060 1.00 22.26 129 GLN A N 1
ATOM 1001 C CA . GLN A 1 136 ? 4.163 46.174 30.019 1.00 25.16 129 GLN A CA 1
ATOM 1002 C C . GLN A 1 136 ? 5.013 46.746 31.143 1.00 23.38 129 GLN A C 1
ATOM 1003 O O . GLN A 1 136 ? 4.849 47.921 31.567 1.00 22.67 129 GLN A O 1
ATOM 1009 N N . ARG A 1 137 ? 5.942 45.933 31.661 1.00 19.56 130 ARG A N 1
ATOM 1010 C CA . ARG A 1 137 ? 6.949 46.401 32.622 1.00 18.14 130 ARG A CA 1
ATOM 1011 C C . ARG A 1 137 ? 8.213 45.589 32.349 1.00 23.12 130 ARG A C 1
ATOM 1012 O O . ARG A 1 137 ? 8.092 44.380 32.292 1.00 20.04 130 ARG A O 1
ATOM 1020 N N . PHE A 1 138 ? 9.356 46.245 32.210 1.00 20.88 131 PHE A N 1
ATOM 1021 C CA . PHE A 1 138 ? 10.604 45.541 32.072 1.00 21.79 131 PHE A CA 1
ATOM 1022 C C . PHE A 1 138 ? 11.731 46.255 32.789 1.00 22.28 131 PHE A C 1
ATOM 1023 O O . PHE A 1 138 ? 11.654 47.463 33.060 1.00 20.36 131 PHE A O 1
ATOM 1031 N N . PHE A 1 139 ? 12.784 45.495 33.086 1.00 18.81 132 PHE A N 1
ATOM 1032 C CA . PHE A 1 139 ? 13.977 45.966 33.716 1.00 18.92 132 PHE A CA 1
ATOM 1033 C C . PHE A 1 139 ? 15.081 45.798 32.724 1.00 23.94 132 PHE A C 1
ATOM 1034 O O . PHE A 1 139 ? 15.244 44.675 32.166 1.00 19.72 132 PHE A O 1
ATOM 1042 N N . SER A 1 140 ? 15.885 46.826 32.527 1.00 20.57 133 SER A N 1
ATOM 1043 C CA . SER A 1 140 ? 16.990 46.744 31.519 1.00 21.43 133 SER A CA 1
ATOM 1044 C C . SER A 1 140 ? 18.203 47.524 31.927 1.00 21.82 133 SER A C 1
ATOM 1045 O O . SER A 1 140 ? 18.102 48.684 32.350 1.00 21.68 133 SER A O 1
ATOM 1048 N N . THR A 1 141 ? 19.384 46.923 31.699 1.00 19.12 134 THR A N 1
ATOM 1049 C CA . THR A 1 141 ? 20.598 47.684 31.774 1.00 19.45 134 THR A CA 1
ATOM 1050 C C . THR A 1 141 ? 21.021 48.403 30.543 1.00 20.26 134 THR A C 1
ATOM 1051 O O . THR A 1 141 ? 22.167 48.920 30.501 1.00 20.29 134 THR A O 1
ATOM 1055 N N . ALA A 1 142 ? 20.246 48.318 29.451 1.00 19.92 135 ALA A N 1
ATOM 1056 C CA . ALA A 1 142 ? 20.672 48.848 28.201 1.00 20.86 135 ALA A CA 1
ATOM 1057 C C . ALA A 1 142 ? 21.002 50.355 28.311 1.00 22.98 135 ALA A C 1
ATOM 1058 O O . ALA A 1 142 ? 20.359 51.106 29.047 1.00 21.53 135 ALA A O 1
ATOM 1060 N N . GLN A 1 143 ? 21.942 50.760 27.523 1.00 21.83 136 GLN A N 1
ATOM 1061 C CA A GLN A 1 143 ? 22.458 52.160 27.504 0.62 23.01 136 GLN A CA 1
ATOM 1062 C CA B GLN A 1 143 ? 22.422 52.153 27.587 0.38 23.44 136 GLN A CA 1
ATOM 1063 C C . GLN A 1 143 ? 21.408 53.127 26.975 1.00 23.56 136 GLN A C 1
ATOM 1064 O O . GLN A 1 143 ? 21.206 54.239 27.511 1.00 22.52 136 GLN A O 1
ATOM 1075 N N . THR A 1 144 ? 20.766 52.723 25.880 1.00 19.34 137 THR A N 1
ATOM 1076 C CA . THR A 1 144 ? 19.751 53.470 25.232 1.00 21.10 137 THR A CA 1
ATOM 1077 C C . THR A 1 144 ? 18.457 52.696 25.107 1.00 23.45 137 THR A C 1
ATOM 1078 O O . THR A 1 144 ? 18.507 51.529 24.700 1.00 20.65 137 THR A O 1
ATOM 1082 N N . VAL A 1 145 ? 17.350 53.275 25.507 1.00 18.41 138 VAL A N 1
ATOM 1083 C CA . VAL A 1 145 ? 16.026 52.691 25.399 1.00 18.92 138 VAL A CA 1
ATOM 1084 C C . VAL A 1 145 ? 15.141 53.573 24.619 1.00 22.57 138 VAL A C 1
ATOM 1085 O O . VAL A 1 145 ? 15.050 54.782 24.879 1.00 21.68 138 VAL A O 1
ATOM 1089 N N . LEU A 1 146 ? 14.556 53.017 23.555 1.00 18.18 139 LEU A N 1
ATOM 1090 C CA . LEU A 1 146 ? 13.691 53.765 22.661 1.00 19.89 139 LEU A CA 1
ATOM 1091 C C . LEU A 1 146 ? 12.292 53.173 22.650 1.00 22.03 139 LEU A C 1
ATOM 1092 O O . LEU A 1 146 ? 12.092 51.925 22.638 1.00 19.64 139 LEU A O 1
ATOM 1097 N N . VAL A 1 147 ? 11.267 54.031 22.632 1.00 19.36 140 VAL A N 1
ATOM 1098 C CA . VAL A 1 147 ? 9.864 53.601 22.635 1.00 19.69 140 VAL A CA 1
ATOM 1099 C C . VAL A 1 147 ? 9.155 54.382 21.517 1.00 22.35 140 VAL A C 1
ATOM 1100 O O . VAL A 1 147 ? 9.019 55.613 21.555 1.00 20.33 140 VAL A O 1
ATOM 1104 N N . PHE A 1 148 ? 8.790 53.709 20.465 1.00 18.30 141 PHE A N 1
ATOM 1105 C CA . PHE A 1 148 ? 8.188 54.308 19.248 1.00 19.77 141 PHE A CA 1
ATOM 1106 C C . PHE A 1 148 ? 6.691 53.958 19.254 1.00 20.72 141 PHE A C 1
ATOM 1107 O O . PHE A 1 148 ? 6.275 52.795 19.219 1.00 18.98 141 PHE A O 1
ATOM 1115 N N . SER A 1 149 ? 5.857 54.972 19.345 1.00 18.73 142 SER A N 1
ATOM 1116 C CA . SER A 1 149 ? 4.412 54.807 19.399 1.00 20.01 142 SER A CA 1
ATOM 1117 C C . SER A 1 149 ? 3.685 54.640 18.114 1.00 20.12 142 SER A C 1
ATOM 1118 O O . SER A 1 149 ? 3.936 55.374 17.137 1.00 21.04 142 SER A O 1
ATOM 1121 N N . VAL A 1 150 ? 2.729 53.680 18.093 1.00 19.23 143 VAL A N 1
ATOM 1122 C CA . VAL A 1 150 ? 1.815 53.577 16.994 1.00 20.87 143 VAL A CA 1
ATOM 1123 C C . VAL A 1 150 ? 0.354 53.766 17.463 1.00 23.57 143 VAL A C 1
ATOM 1124 O O . VAL A 1 150 ? -0.582 53.234 16.856 1.00 24.47 143 VAL A O 1
ATOM 1128 N N . ALA A 1 151 ? 0.192 54.511 18.544 1.00 22.73 144 ALA A N 1
ATOM 1129 C CA . ALA A 1 151 ? -1.087 54.787 19.108 1.00 23.60 144 ALA A CA 1
ATOM 1130 C C . ALA A 1 151 ? -1.214 56.284 19.433 1.00 24.30 144 ALA A C 1
ATOM 1131 O O . ALA A 1 151 ? -0.241 57.035 19.420 1.00 23.37 144 ALA A O 1
ATOM 1133 N N . ASP A 1 152 ? -2.463 56.695 19.714 1.00 26.80 145 ASP A N 1
ATOM 1134 C CA . ASP A 1 152 ? -2.654 58.114 20.122 1.00 28.14 145 ASP A CA 1
ATOM 1135 C C . ASP A 1 152 ? -2.110 58.471 21.440 1.00 25.12 145 ASP A C 1
ATOM 1136 O O . ASP A 1 152 ? -1.787 59.638 21.666 1.00 26.76 145 ASP A O 1
ATOM 1141 N N . GLU A 1 153 ? -1.987 57.514 22.366 1.00 23.44 146 GLU A N 1
ATOM 1142 C CA . GLU A 1 153 ? -1.367 57.762 23.584 1.00 24.64 146 GLU A CA 1
ATOM 1143 C C . GLU A 1 153 ? -0.627 56.528 24.119 1.00 27.02 146 GLU A C 1
ATOM 1144 O O . GLU A 1 153 ? -1.260 55.537 24.423 1.00 29.39 146 GLU A O 1
ATOM 1150 N N . VAL A 1 154 ? 0.682 56.574 24.126 1.00 24.50 147 VAL A N 1
ATOM 1151 C CA . VAL A 1 154 ? 1.473 55.638 24.860 1.00 23.07 147 VAL A CA 1
ATOM 1152 C C . VAL A 1 154 ? 2.064 56.290 26.044 1.00 23.98 147 VAL A C 1
ATOM 1153 O O . VAL A 1 154 ? 2.774 57.314 25.939 1.00 24.06 147 VAL A O 1
ATOM 1157 N N . LYS A 1 155 ? 1.837 55.715 27.237 1.00 21.74 148 LYS A N 1
ATOM 1158 C CA . LYS A 1 155 ? 2.387 56.283 28.432 1.00 21.86 148 LYS A CA 1
ATOM 1159 C C . LYS A 1 155 ? 3.665 55.584 28.843 1.00 25.34 148 LYS A C 1
ATOM 1160 O O . LYS A 1 155 ? 3.692 54.353 28.936 1.00 26.17 148 LYS A O 1
ATOM 1166 N N . VAL A 1 156 ? 4.698 56.338 29.128 1.00 22.77 149 VAL A N 1
ATOM 1167 C CA . VAL A 1 156 ? 5.934 55.777 29.572 1.00 25.38 149 VAL A CA 1
ATOM 1168 C C . VAL A 1 156 ? 6.798 56.827 30.216 1.00 27.07 149 VAL A C 1
ATOM 1169 O O . VAL A 1 156 ? 7.003 57.888 29.656 1.00 25.75 149 VAL A O 1
ATOM 1173 N N . LEU A 1 157 ? 7.356 56.480 31.384 1.00 24.25 150 LEU A N 1
ATOM 1174 C CA . LEU A 1 157 ? 8.310 57.323 32.152 1.00 28.22 150 LEU A CA 1
ATOM 1175 C C . LEU A 1 157 ? 7.774 58.769 32.359 1.00 30.18 150 LEU A C 1
ATOM 1176 O O . LEU A 1 157 ? 8.505 59.766 32.187 1.00 33.71 150 LEU A O 1
ATOM 1181 N N . GLY A 1 158 ? 6.476 58.870 32.614 1.00 31.91 151 GLY A N 1
ATOM 1182 C CA . GLY A 1 158 ? 5.822 60.170 32.893 1.00 33.44 151 GLY A CA 1
ATOM 1183 C C . GLY A 1 158 ? 5.520 60.958 31.639 1.00 41.11 151 GLY A C 1
ATOM 1184 O O . GLY A 1 158 ? 4.925 62.023 31.724 1.00 34.40 151 GLY A O 1
ATOM 1185 N N . GLU A 1 159 ? 5.876 60.423 30.454 1.00 30.89 152 GLU A N 1
ATOM 1186 C CA . GLU A 1 159 ? 5.519 61.024 29.184 1.00 29.16 152 GLU A CA 1
ATOM 1187 C C . GLU A 1 159 ? 4.334 60.398 28.484 1.00 26.58 152 GLU A C 1
ATOM 1188 O O . GLU A 1 159 ? 3.852 59.274 28.775 1.00 27.79 152 GLU A O 1
ATOM 1194 N N . LYS A 1 160 ? 3.761 61.175 27.583 1.00 26.16 153 LYS A N 1
ATOM 1195 C CA . LYS A 1 160 ? 2.677 60.789 26.734 1.00 25.94 153 LYS A CA 1
ATOM 1196 C C . LYS A 1 160 ? 3.062 60.942 25.272 1.00 29.41 153 LYS A C 1
ATOM 1197 O O . LYS A 1 160 ? 3.261 62.032 24.776 1.00 26.30 153 LYS A O 1
ATOM 1203 N N . LEU A 1 161 ? 3.172 59.815 24.589 1.00 24.56 154 LEU A N 1
ATOM 1204 C CA . LEU A 1 161 ? 3.501 59.772 23.171 1.00 23.91 154 LEU A CA 1
ATOM 1205 C C . LEU A 1 161 ? 2.297 59.632 22.312 1.00 24.15 154 LEU A C 1
ATOM 1206 O O . LEU A 1 161 ? 1.477 58.706 22.446 1.00 25.81 154 LEU A O 1
ATOM 1211 N N . GLY A 1 162 ? 2.189 60.512 21.324 1.00 23.22 155 GLY A N 1
ATOM 1212 C CA . GLY A 1 162 ? 1.217 60.385 20.342 1.00 22.88 155 GLY A CA 1
ATOM 1213 C C . GLY A 1 162 ? 1.650 59.562 19.165 1.00 25.13 155 GLY A C 1
ATOM 1214 O O . GLY A 1 162 ? 2.677 58.890 19.228 1.00 23.81 155 GLY A O 1
ATOM 1215 N N . HIS A 1 163 ? 0.902 59.628 18.097 1.00 24.33 156 HIS A N 1
ATOM 1216 C CA . HIS A 1 163 ? 1.104 58.755 16.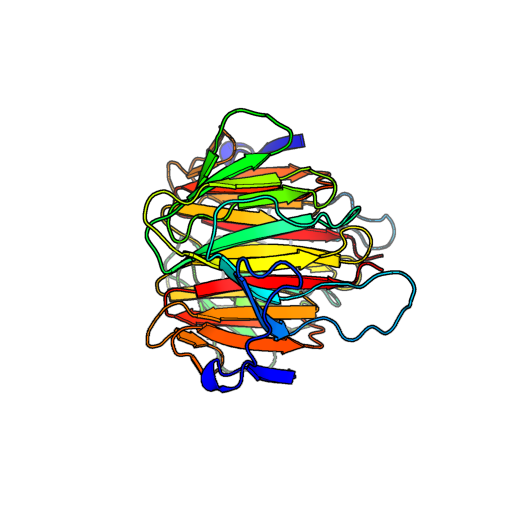945 1.00 27.56 156 HIS A CA 1
ATOM 1217 C C . HIS A 1 163 ? 2.476 58.973 16.282 1.00 27.97 156 HIS A C 1
ATOM 1218 O O . HIS A 1 163 ? 2.737 60.075 15.801 1.00 24.22 156 HIS A O 1
ATOM 1225 N N . HIS A 1 164 ? 3.349 57.957 16.316 1.00 25.39 157 HIS A N 1
ATOM 1226 C CA . HIS A 1 164 ? 4.691 58.012 15.760 1.00 23.76 157 HIS A CA 1
ATOM 1227 C C . HIS A 1 164 ? 5.699 58.859 16.490 1.00 21.52 157 HIS A C 1
ATOM 1228 O O . HIS A 1 164 ? 6.855 58.992 16.038 1.00 21.55 157 HIS A O 1
ATOM 1235 N N . ASP A 1 165 ? 5.345 59.344 17.655 1.00 21.66 158 ASP A N 1
ATOM 1236 C CA . ASP A 1 165 ? 6.305 59.961 18.555 1.00 21.01 158 ASP A CA 1
ATOM 1237 C C . ASP A 1 165 ? 7.265 58.888 19.131 1.00 22.63 158 ASP A C 1
ATOM 1238 O O . ASP A 1 165 ? 6.906 57.731 19.241 1.00 20.91 158 ASP A O 1
ATOM 1243 N N . CYS A 1 166 ? 8.407 59.316 19.590 1.00 19.70 159 CYS A N 1
ATOM 1244 C CA . CYS A 1 166 ? 9.428 58.375 20.093 1.00 20.48 159 CYS A CA 1
ATOM 1245 C C . CYS A 1 166 ? 10.108 58.913 21.330 1.00 23.65 159 CYS A C 1
ATOM 1246 O O . CYS A 1 166 ? 10.652 60.024 21.322 1.00 24.88 159 CYS A O 1
ATOM 1249 N N . LEU A 1 167 ? 10.076 58.129 22.395 1.00 19.39 160 LEU A N 1
ATOM 1250 C CA . LEU A 1 167 ? 10.817 58.398 23.603 1.00 21.10 160 LEU A CA 1
ATOM 1251 C C . LEU A 1 167 ? 12.222 57.848 23.508 1.00 23.45 160 LEU A C 1
ATOM 1252 O O . LEU A 1 167 ? 12.424 56.755 22.945 1.00 22.36 160 LEU A O 1
ATOM 1257 N N . GLN A 1 168 ? 13.225 58.585 24.002 1.00 20.91 161 GLN A N 1
ATOM 1258 C CA . GLN A 1 168 ? 14.586 58.071 24.079 1.00 20.18 161 GLN A CA 1
ATOM 1259 C C . GLN A 1 168 ? 15.166 58.274 25.461 1.00 25.25 161 GLN A C 1
ATOM 1260 O O . GLN A 1 168 ? 15.210 59.440 25.940 1.00 23.98 161 GLN A O 1
ATOM 1266 N N . VAL A 1 169 ? 15.659 57.196 26.067 1.00 21.58 162 VAL A N 1
ATOM 1267 C CA . VAL A 1 169 ? 16.430 57.289 27.308 1.00 22.64 162 VAL A CA 1
ATOM 1268 C C . VAL A 1 169 ? 17.848 57.095 26.912 1.00 27.81 162 VAL A C 1
ATOM 1269 O O . VAL A 1 169 ? 18.199 56.100 26.267 1.00 25.66 162 VAL A O 1
ATOM 1273 N N . ASP A 1 170 ? 18.757 57.995 27.331 1.00 24.89 163 ASP A N 1
ATOM 1274 C CA . ASP A 1 170 ? 20.159 57.901 26.972 1.00 27.48 163 ASP A CA 1
ATOM 1275 C C . ASP A 1 170 ? 21.027 57.817 28.193 1.00 26.93 163 ASP A C 1
ATOM 1276 O O . ASP A 1 170 ? 20.657 58.328 29.275 1.00 28.16 163 ASP A O 1
ATOM 1281 N N . GLY A 1 171 ? 22.190 57.222 27.991 1.00 24.52 164 GLY A N 1
ATOM 1282 C CA . GLY A 1 171 ? 23.237 57.148 29.069 1.00 31.90 164 GLY A CA 1
ATOM 1283 C C . GLY A 1 171 ? 22.834 56.403 30.298 1.00 34.11 164 GLY A C 1
ATOM 1284 O O . GLY A 1 171 ? 23.298 56.672 31.380 1.00 33.75 164 GLY A O 1
ATOM 1285 N N . ASN A 1 172 ? 22.001 55.382 30.167 1.00 29.30 165 ASN A N 1
ATOM 1286 C CA . ASN A 1 172 ? 21.614 54.627 31.307 1.00 26.86 165 ASN A CA 1
ATOM 1287 C C . ASN A 1 172 ? 22.809 53.819 31.783 1.00 27.34 165 ASN A C 1
ATOM 1288 O O . ASN A 1 172 ? 23.520 53.176 30.963 1.00 28.94 165 ASN A O 1
ATOM 1293 N N . ALA A 1 173 ? 23.046 53.834 33.085 1.00 27.21 166 ALA A N 1
ATOM 1294 C CA . ALA A 1 173 ? 24.131 53.034 33.685 1.00 32.28 166 ALA A CA 1
ATOM 1295 C C . ALA A 1 173 ? 23.763 52.118 34.854 1.00 35.11 166 ALA A C 1
ATOM 1296 O O . ALA A 1 173 ? 24.674 51.627 35.534 1.00 44.19 166 ALA A O 1
ATOM 1298 N N . GLY A 1 174 ? 22.486 51.814 35.073 1.00 29.68 167 GLY A N 1
ATOM 1299 C CA . GLY A 1 174 ? 22.098 50.894 36.136 1.00 29.58 167 GLY A CA 1
ATOM 1300 C C . GLY A 1 174 ? 20.936 50.047 35.534 1.00 29.02 167 GLY A C 1
ATOM 1301 O O . GLY A 1 174 ? 20.772 50.008 34.301 1.00 25.37 167 GLY A O 1
ATOM 1302 N N . LEU A 1 175 ? 20.093 49.492 36.395 1.00 28.52 168 LEU A N 1
ATOM 1303 C CA . LEU A 1 175 ? 18.976 48.638 35.944 1.00 25.60 168 LEU A CA 1
ATOM 1304 C C . LEU A 1 175 ? 17.778 49.513 35.957 1.00 25.75 168 LEU A C 1
ATOM 1305 O O . LEU A 1 175 ? 17.238 49.856 37.049 1.00 26.24 168 LEU A O 1
ATOM 1310 N N . LEU A 1 176 ? 17.305 49.898 34.768 1.00 20.22 169 LEU A N 1
ATOM 1311 C CA . LEU A 1 176 ? 16.162 50.772 34.620 1.00 23.64 169 LEU A CA 1
ATOM 1312 C C . LEU A 1 176 ? 14.864 49.974 34.755 1.00 26.45 169 LEU A C 1
ATOM 1313 O O . LEU A 1 176 ? 14.749 48.935 34.129 1.00 28.69 169 LEU A O 1
ATOM 1318 N N . ASP A 1 177 ? 13.889 50.434 35.519 1.00 19.48 170 ASP A N 1
ATOM 1319 C CA . ASP A 1 177 ? 12.572 49.829 35.660 1.00 22.86 170 ASP A CA 1
ATOM 1320 C C . ASP A 1 177 ? 11.535 50.652 34.927 1.00 28.02 170 ASP A C 1
ATOM 1321 O O . ASP A 1 177 ? 11.270 51.797 35.301 1.00 25.27 170 ASP A O 1
ATOM 1326 N N . ILE A 1 178 ? 11.075 50.136 33.806 1.00 19.90 171 ILE A N 1
ATOM 1327 C CA . ILE A 1 178 ? 10.201 50.848 32.850 1.00 20.79 171 ILE A CA 1
ATOM 1328 C C . ILE A 1 178 ? 8.855 50.227 32.702 1.00 22.73 171 ILE A C 1
ATOM 1329 O O . ILE A 1 178 ? 8.743 49.054 32.325 1.00 23.01 171 ILE A O 1
ATOM 1334 N N . SER A 1 179 ? 7.775 51.013 32.912 1.00 20.76 172 SER A N 1
ATOM 1335 C CA . SER A 1 179 ? 6.428 50.596 32.594 1.00 21.97 172 SER A CA 1
ATOM 1336 C C . SER A 1 179 ? 5.966 51.337 31.403 1.00 23.18 172 SER A C 1
ATOM 1337 O O . SER A 1 179 ? 6.250 52.524 31.233 1.00 26.76 172 SER A O 1
ATOM 1340 N N . VAL A 1 180 ? 5.245 50.659 30.557 1.00 22.01 173 VAL A N 1
ATOM 1341 C CA . VAL A 1 180 ? 4.705 51.227 29.324 1.00 20.43 173 VAL A CA 1
ATOM 1342 C C . VAL A 1 180 ? 3.283 50.789 29.128 1.00 23.41 173 VAL A C 1
ATOM 1343 O O . VAL A 1 180 ? 2.897 49.647 29.404 1.00 23.80 173 VAL A O 1
ATOM 1347 N N . THR A 1 181 ? 2.443 51.701 28.645 1.00 21.80 174 THR A N 1
ATOM 1348 C CA . THR A 1 181 ? 1.071 51.390 28.337 1.00 21.69 174 THR A CA 1
ATOM 1349 C C . THR A 1 181 ? 0.755 51.811 26.964 1.00 23.09 174 THR A C 1
ATOM 1350 O O . THR A 1 181 ? 0.928 52.995 26.648 1.00 24.84 174 THR A O 1
ATOM 1354 N N . GLY A 1 182 ? 0.305 50.894 26.137 1.00 22.12 175 GLY A N 1
ATOM 1355 C CA . GLY A 1 182 ? -0.168 51.207 24.774 1.00 22.39 175 GLY A CA 1
ATOM 1356 C C . GLY A 1 182 ? 0.709 50.558 23.671 1.00 23.28 175 GLY A C 1
ATOM 1357 O O . GLY A 1 182 ? 1.760 49.945 23.984 1.00 23.77 175 GLY A O 1
ATOM 1358 N N A ARG A 1 183 ? 0.249 50.639 22.429 0.50 21.35 176 ARG A N 1
ATOM 1359 N N B ARG A 1 183 ? 0.282 50.705 22.440 0.50 21.38 176 ARG A N 1
ATOM 1360 C CA A ARG A 1 183 ? 0.833 49.903 21.305 0.50 21.81 176 ARG A CA 1
ATOM 1361 C CA B ARG A 1 183 ? 0.853 49.966 21.356 0.50 22.17 176 ARG A CA 1
ATOM 1362 C C A ARG A 1 183 ? 2.088 50.637 20.810 0.50 23.00 176 ARG A C 1
ATOM 1363 C C B ARG A 1 183 ? 2.103 50.662 20.832 0.50 23.10 176 ARG A C 1
ATOM 1364 O O A ARG A 1 183 ? 1.992 51.779 20.348 0.50 20.92 176 ARG A O 1
ATOM 1365 O O B ARG A 1 183 ? 2.018 51.797 20.358 0.50 20.93 176 ARG A O 1
ATOM 1380 N N . CYS A 1 184 ? 3.238 49.979 20.869 1.00 19.29 177 CYS A N 1
ATOM 1381 C CA . CYS A 1 184 ? 4.489 50.602 20.579 1.00 19.09 177 CYS A CA 1
ATOM 1382 C C . CYS A 1 184 ? 5.607 49.555 20.322 1.00 19.97 177 CYS A C 1
ATOM 1383 O O . CYS A 1 184 ? 5.412 48.363 20.496 1.00 20.51 177 CYS A O 1
ATOM 1386 N N . CYS A 1 185 ? 6.731 50.065 19.817 1.00 17.71 178 CYS A N 1
ATOM 1387 C CA . CYS A 1 185 ? 7.918 49.236 19.623 1.00 19.76 178 CYS A CA 1
ATOM 1388 C C . CYS A 1 185 ? 8.987 49.625 20.605 1.00 19.18 178 CYS A C 1
ATOM 1389 O O . CYS A 1 185 ? 9.272 50.813 20.794 1.00 20.43 178 CYS A O 1
ATOM 1392 N N . LEU A 1 186 ? 9.517 48.619 21.310 1.00 16.08 179 LEU A N 1
ATOM 1393 C CA . LEU A 1 186 ? 10.588 48.774 22.315 1.00 18.24 179 LEU A CA 1
ATOM 1394 C C . LEU A 1 186 ? 11.898 48.427 21.714 1.00 19.96 179 LEU A C 1
ATOM 1395 O O . LEU A 1 186 ? 12.072 47.267 21.294 1.00 19.07 179 LEU A O 1
ATOM 1400 N N . ILE A 1 187 ? 12.870 49.358 21.665 1.00 17.11 180 ILE A N 1
ATOM 1401 C CA . ILE A 1 187 ? 14.217 49.081 21.181 1.00 18.34 180 ILE A CA 1
ATOM 1402 C C . ILE A 1 187 ? 15.254 49.391 22.217 1.00 21.54 180 ILE A C 1
ATOM 1403 O O . ILE A 1 187 ? 15.162 50.442 22.903 1.00 19.29 180 ILE A O 1
ATOM 1408 N N . GLU A 1 188 ? 16.209 48.500 22.360 1.00 18.55 181 GLU A N 1
ATOM 1409 C CA . GLU A 1 188 ? 17.268 48.683 23.339 1.00 17.91 181 GLU A CA 1
ATOM 1410 C C . GLU A 1 188 ? 18.578 48.505 22.636 1.00 20.16 181 GLU A C 1
ATOM 1411 O O . GLU A 1 188 ? 18.784 47.550 21.908 1.00 20.97 181 GLU A O 1
ATOM 1417 N N . LEU A 1 189 ? 19.510 49.455 22.869 1.00 17.22 182 LEU A N 1
ATOM 1418 C CA . LEU A 1 189 ? 20.782 49.481 22.172 1.00 17.11 182 LEU A CA 1
ATOM 1419 C C . LEU A 1 189 ? 21.875 49.808 23.170 1.00 21.67 182 LEU A C 1
ATOM 1420 O O . LEU A 1 189 ? 21.723 50.791 24.001 1.00 21.22 182 LEU A O 1
ATOM 1425 N N . THR A 1 190 ? 22.962 49.049 23.097 1.00 20.05 183 THR A N 1
ATOM 1426 C CA . THR A 1 190 ? 24.105 49.177 24.039 1.00 21.30 183 THR A CA 1
ATOM 1427 C C . THR A 1 190 ? 25.387 49.062 23.300 1.00 22.35 183 THR A C 1
ATOM 1428 O O . THR A 1 190 ? 25.620 48.074 22.567 1.00 20.06 183 THR A O 1
ATOM 1432 N N . GLN A 1 191 ? 26.303 50.005 23.517 1.00 22.90 184 GLN A N 1
ATOM 1433 C CA . GLN A 1 191 ? 27.605 49.937 22.832 1.00 23.96 184 GLN A CA 1
ATOM 1434 C C . GLN A 1 191 ? 28.356 48.723 23.262 1.00 24.56 184 GLN A C 1
ATOM 1435 O O . GLN A 1 191 ? 28.279 48.265 24.396 1.00 27.94 184 GLN A O 1
ATOM 1441 N N . ARG A 1 192 ? 29.026 48.098 22.324 1.00 23.40 185 ARG A N 1
ATOM 1442 C CA . ARG A 1 192 ? 29.799 46.856 22.642 1.00 30.79 185 ARG A CA 1
ATOM 1443 C C . ARG A 1 192 ? 31.213 47.295 22.799 1.00 45.22 185 ARG A C 1
ATOM 1444 O O . ARG A 1 192 ? 31.643 48.068 21.958 1.00 50.29 185 ARG A O 1
ATOM 1452 N N . GLY A 1 193 ? 31.929 46.738 23.787 1.00 60.19 186 GLY A N 1
ATOM 1453 C CA . GLY A 1 193 ? 33.342 47.074 24.049 1.00 72.88 186 GLY A CA 1
ATOM 1454 C C . GLY A 1 193 ? 34.143 47.199 22.743 1.00 88.18 186 GLY A C 1
ATOM 1455 O O . GLY A 1 193 ? 34.885 48.163 22.504 1.00 85.97 186 GLY A O 1
ATOM 1457 N N . SER B 1 9 ? 20.460 28.953 18.439 1.00 51.91 2 SER B N 1
ATOM 1458 C CA . SER B 1 9 ? 21.730 28.077 18.425 1.00 45.85 2 SER B CA 1
ATOM 1459 C C . SER B 1 9 ? 21.657 26.906 19.426 1.00 37.10 2 SER B C 1
ATOM 1460 O O . SER B 1 9 ? 20.906 25.903 19.217 1.00 43.48 2 SER B O 1
ATOM 1463 N N . ALA B 1 10 ? 22.357 27.043 20.556 1.00 32.08 3 ALA B N 1
ATOM 1464 C CA . ALA B 1 10 ? 22.440 25.963 21.528 1.00 24.50 3 ALA B CA 1
ATOM 1465 C C . ALA B 1 10 ? 21.242 26.097 22.504 1.00 25.03 3 ALA B C 1
ATOM 1466 O O . ALA B 1 10 ? 21.243 27.080 23.276 1.00 22.20 3 ALA B O 1
ATOM 1468 N N . ILE B 1 11 ? 20.266 25.206 22.432 1.00 21.36 4 ILE B N 1
ATOM 1469 C CA . ILE B 1 11 ? 19.077 25.269 23.273 1.00 20.45 4 ILE B CA 1
ATOM 1470 C C . ILE B 1 11 ? 19.147 24.219 24.331 1.00 24.55 4 ILE B C 1
ATOM 1471 O O . ILE B 1 11 ? 19.455 23.037 24.013 1.00 19.65 4 ILE B O 1
ATOM 1476 N N . SER B 1 12 ? 18.912 24.591 25.576 1.00 19.06 5 SER B N 1
ATOM 1477 C CA . SER B 1 12 ? 18.805 23.652 26.697 1.00 22.44 5 SER B CA 1
ATOM 1478 C C . SER B 1 12 ? 17.444 23.796 27.346 1.00 22.81 5 SER B C 1
ATOM 1479 O O . SER B 1 12 ? 16.903 24.884 27.381 1.00 21.27 5 SER B O 1
ATOM 1482 N N . VAL B 1 13 ? 16.836 22.720 27.858 1.00 19.22 6 VAL B N 1
ATOM 1483 C CA . VAL B 1 13 ? 15.591 22.801 28.591 1.00 18.94 6 VAL B CA 1
ATOM 1484 C C . VAL B 1 13 ? 15.876 22.217 29.995 1.00 22.25 6 VAL B C 1
ATOM 1485 O O . VAL B 1 13 ? 16.347 21.065 30.123 1.00 24.06 6 VAL B O 1
ATOM 1489 N N . TRP B 1 14 ? 15.677 23.030 31.045 1.00 18.25 7 TRP B N 1
ATOM 1490 C CA . TRP B 1 14 ? 15.870 22.631 32.442 1.00 18.80 7 TRP B CA 1
ATOM 1491 C C . TRP B 1 14 ? 14.462 22.252 32.911 1.00 20.68 7 TRP B C 1
ATOM 1492 O O . TRP B 1 14 ? 13.514 23.126 32.939 1.00 19.86 7 TRP B O 1
ATOM 1503 N N . ARG B 1 15 ? 14.245 20.993 33.275 1.00 17.89 8 ARG B N 1
ATOM 1504 C CA . ARG B 1 15 ? 12.948 20.583 33.742 1.00 18.64 8 ARG B CA 1
ATOM 1505 C C . ARG B 1 15 ? 12.890 20.662 35.268 1.00 20.79 8 ARG B C 1
ATOM 1506 O O . ARG B 1 15 ? 13.793 20.220 35.992 1.00 19.87 8 ARG B O 1
ATOM 1514 N N . ALA B 1 16 ? 11.815 21.207 35.782 1.00 19.62 9 ALA B N 1
ATOM 1515 C CA . ALA B 1 16 ? 11.753 21.474 37.214 1.00 20.38 9 ALA B CA 1
ATOM 1516 C C . ALA B 1 16 ? 11.758 20.160 38.042 1.00 22.31 9 ALA B C 1
ATOM 1517 O O . ALA B 1 16 ? 12.197 20.126 39.216 1.00 21.61 9 ALA B O 1
ATOM 1519 N N . VAL B 1 17 ? 11.256 19.128 37.453 1.00 22.87 10 VAL B N 1
ATOM 1520 C CA . VAL B 1 17 ? 11.330 17.795 38.149 1.00 28.13 10 VAL B CA 1
ATOM 1521 C C . VAL B 1 17 ? 12.752 17.369 38.437 1.00 27.18 10 VAL B C 1
ATOM 1522 O O . VAL B 1 17 ? 12.962 16.626 39.448 1.00 23.76 10 VAL B O 1
ATOM 1526 N N . ASP B 1 18 ? 13.744 17.870 37.709 1.00 22.43 11 ASP B N 1
ATOM 1527 C CA . ASP B 1 18 ? 15.148 17.604 37.966 1.00 21.85 11 ASP B CA 1
ATOM 1528 C C . ASP B 1 18 ? 15.850 18.516 38.914 1.00 24.43 11 ASP B C 1
ATOM 1529 O O . ASP B 1 18 ? 17.036 18.320 39.251 1.00 23.03 11 ASP B O 1
ATOM 1534 N N . TYR B 1 19 ? 15.179 19.601 39.371 1.00 20.93 12 TYR B N 1
ATOM 1535 C CA . TYR B 1 19 ? 15.889 20.516 40.240 1.00 21.35 12 TYR B CA 1
ATOM 1536 C C . TYR B 1 19 ? 16.081 19.821 41.633 1.00 20.47 12 TYR B C 1
ATOM 1537 O O . TYR B 1 19 ? 15.245 19.050 41.997 1.00 26.72 12 TYR B O 1
ATOM 1546 N N . VAL B 1 20 ? 17.203 20.134 42.244 1.00 24.14 13 VAL B N 1
ATOM 1547 C CA . VAL B 1 20 ? 17.549 19.570 43.542 1.00 27.52 13 VAL B CA 1
ATOM 1548 C C . VAL B 1 20 ? 17.318 20.663 44.622 1.00 24.05 13 VAL B C 1
ATOM 1549 O O . VAL B 1 20 ? 17.914 21.710 44.549 1.00 26.65 13 VAL B O 1
ATOM 1553 N N . ARG B 1 21 ? 16.497 20.298 45.590 1.00 28.81 14 ARG B N 1
ATOM 1554 C CA A ARG B 1 21 ? 16.124 21.145 46.749 0.49 30.49 14 ARG B CA 1
ATOM 1555 C CA B ARG B 1 21 ? 16.187 21.220 46.684 0.51 30.70 14 ARG B CA 1
ATOM 1556 C C . ARG B 1 21 ? 17.237 21.085 47.761 1.00 32.40 14 ARG B C 1
ATOM 1557 O O . ARG B 1 21 ? 17.538 19.953 48.200 1.00 33.37 14 ARG B O 1
ATOM 1572 N N . MET B 1 22 ? 17.846 22.220 48.089 1.00 31.27 15 MET B N 1
ATOM 1573 C CA . MET B 1 22 ? 18.895 22.333 49.125 1.00 35.84 15 MET B CA 1
ATOM 1574 C C . MET B 1 22 ? 18.523 23.273 50.319 1.00 36.52 15 MET B C 1
ATOM 1575 O O . MET B 1 22 ? 18.447 24.516 50.145 1.00 34.42 15 MET B O 1
ATOM 1580 N N . PRO B 1 23 ? 18.253 22.683 51.499 1.00 49.66 16 PRO B N 1
ATOM 1581 C CA . PRO B 1 23 ? 17.940 23.513 52.688 1.00 48.35 16 PRO B CA 1
ATOM 1582 C C . PRO B 1 23 ? 18.939 24.599 52.958 1.00 46.08 16 PRO B C 1
ATOM 1583 O O . PRO B 1 23 ? 20.131 24.442 52.701 1.00 46.94 16 PRO B O 1
ATOM 1587 N N . TRP B 1 24 ? 18.461 25.754 53.415 1.00 45.37 17 TRP B N 1
ATOM 1588 C CA . TRP B 1 24 ? 19.392 26.857 53.742 1.00 45.19 17 TRP B CA 1
ATOM 1589 C C . TRP B 1 24 ? 20.157 26.483 55.044 1.00 51.28 17 TRP B C 1
ATOM 1590 O O . TRP B 1 24 ? 19.626 25.710 55.870 1.00 48.45 17 TRP B O 1
ATOM 1601 N N . LYS B 1 25 ? 21.378 26.984 55.199 1.00 58.00 18 LYS B N 1
ATOM 1602 C CA . LYS B 1 25 ? 22.124 26.745 56.457 1.00 66.48 18 LYS B CA 1
ATOM 1603 C C . LYS B 1 25 ? 21.201 26.970 57.686 1.00 66.65 18 LYS B C 1
ATOM 1604 O O . LYS B 1 25 ? 20.969 26.045 58.471 1.00 62.54 18 LYS B O 1
ATOM 1610 N N . ASN B 1 26 ? 20.582 28.154 57.745 1.00 64.48 19 ASN B N 1
ATOM 1611 C CA . ASN B 1 26 ? 19.710 28.578 58.862 1.00 68.35 19 ASN B CA 1
ATOM 1612 C C . ASN B 1 26 ? 18.362 27.844 59.123 1.00 67.56 19 ASN B C 1
ATOM 1613 O O . ASN B 1 26 ? 17.672 28.187 60.090 1.00 74.24 19 ASN B O 1
ATOM 1618 N N . GLY B 1 27 ? 17.925 26.921 58.268 1.00 54.42 20 GLY B N 1
ATOM 1619 C CA . GLY B 1 27 ? 16.643 26.196 58.494 1.00 50.24 20 GLY B CA 1
ATOM 1620 C C . GLY B 1 27 ? 15.340 26.900 58.042 1.00 49.66 20 GLY B C 1
ATOM 1621 O O . GLY B 1 27 ? 14.253 26.306 58.059 1.00 50.16 20 GLY B O 1
ATOM 1622 N N . GLY B 1 28 ? 15.437 28.141 57.593 1.00 38.96 21 GLY B N 1
ATOM 1623 C CA . GLY B 1 28 ? 14.228 28.902 57.283 1.00 44.73 21 GLY B CA 1
ATOM 1624 C C . GLY B 1 28 ? 13.746 28.819 55.828 1.00 46.44 21 GLY B C 1
ATOM 1625 O O . GLY B 1 28 ? 12.929 29.640 55.379 1.00 37.26 21 GLY B O 1
ATOM 1626 N N . GLY B 1 29 ? 14.235 27.847 55.071 1.00 40.80 22 GLY B N 1
ATOM 1627 C CA . GLY B 1 29 ? 13.890 27.821 53.612 1.00 39.80 22 GLY B CA 1
ATOM 1628 C C . GLY B 1 29 ? 14.858 26.951 52.836 1.00 39.48 22 GLY B C 1
ATOM 1629 O O . GLY B 1 29 ? 15.662 26.216 53.410 1.00 33.76 22 GLY B O 1
ATOM 1630 N N . SER B 1 30 ? 14.792 27.038 51.509 1.00 33.27 23 SER B N 1
ATOM 1631 C CA . SER B 1 30 ? 15.619 26.149 50.674 1.00 34.07 23 SER B CA 1
ATOM 1632 C C . SER B 1 30 ? 15.717 26.726 49.287 1.00 32.93 23 SER B C 1
ATOM 1633 O O . SER B 1 30 ? 14.979 27.660 48.946 1.00 27.49 23 SER B O 1
ATOM 1636 N N . THR B 1 31 ? 16.637 26.193 48.478 1.00 28.89 24 THR B N 1
ATOM 1637 C CA . THR B 1 31 ? 16.917 26.817 47.179 1.00 29.10 24 THR B CA 1
ATOM 1638 C C . THR B 1 31 ? 16.997 25.664 46.166 1.00 30.83 24 THR B C 1
ATOM 1639 O O . THR B 1 31 ? 17.515 24.590 46.474 1.00 26.94 24 THR B O 1
ATOM 1643 N N . GLU B 1 32 ? 16.352 25.843 45.017 1.00 24.59 25 GLU B N 1
ATOM 1644 C CA . GLU B 1 32 ? 16.542 24.956 43.827 1.00 22.87 25 GLU B CA 1
ATOM 1645 C C . GLU B 1 32 ? 17.280 25.749 42.778 1.00 24.29 25 GLU B C 1
ATOM 1646 O O . GLU B 1 32 ? 16.811 26.803 42.296 1.00 23.24 25 GLU B O 1
ATOM 1652 N N . GLU B 1 33 ? 18.489 25.312 42.407 1.00 23.63 26 GLU B N 1
ATOM 1653 C CA . GLU B 1 33 ? 19.232 26.031 41.421 1.00 23.14 26 GLU B CA 1
ATOM 1654 C C . GLU B 1 33 ? 18.721 25.582 40.052 1.00 23.39 26 GLU B C 1
ATOM 1655 O O . GLU B 1 33 ? 18.425 24.402 39.824 1.00 22.95 26 GLU B O 1
ATOM 1661 N N . ILE B 1 34 ? 18.529 26.546 39.149 1.00 20.93 27 ILE B N 1
ATOM 1662 C CA . ILE B 1 34 ? 18.053 26.244 37.780 1.00 20.37 27 ILE B CA 1
ATOM 1663 C C . ILE B 1 34 ? 19.280 26.214 36.849 1.00 21.53 27 ILE B C 1
ATOM 1664 O O . ILE B 1 34 ? 19.537 25.156 36.217 1.00 22.43 27 ILE B O 1
ATOM 1669 N N . THR B 1 35 ? 19.981 27.311 36.746 1.00 19.52 28 THR B N 1
ATOM 1670 C CA . THR B 1 35 ? 21.133 27.427 35.894 1.00 20.64 28 THR B CA 1
ATOM 1671 C C . THR B 1 35 ? 21.916 28.660 36.285 1.00 21.23 28 THR B C 1
ATOM 1672 O O . THR B 1 35 ? 21.487 29.433 37.164 1.00 21.77 28 THR B O 1
ATOM 1676 N N . ARG B 1 36 ? 23.111 28.821 35.723 1.00 20.73 29 ARG B N 1
ATOM 1677 C CA . ARG B 1 36 ? 24.055 29.864 36.062 1.00 20.01 29 ARG B CA 1
ATOM 1678 C C . ARG B 1 36 ? 25.104 29.959 35.010 1.00 20.41 29 ARG B C 1
ATOM 1679 O O . ARG B 1 36 ? 25.159 29.110 34.127 1.00 22.16 29 ARG B O 1
ATOM 1687 N N . ASP B 1 37 ? 25.916 30.974 35.092 1.00 21.64 30 ASP B N 1
ATOM 1688 C CA . ASP B 1 37 ? 27.023 31.133 34.169 1.00 25.68 30 ASP B CA 1
ATOM 1689 C C . ASP B 1 37 ? 28.095 30.075 34.444 1.00 24.72 30 ASP B C 1
ATOM 1690 O O . ASP B 1 37 ? 28.135 29.462 35.494 1.00 24.32 30 ASP B O 1
ATOM 1695 N N . ALA B 1 38 ? 28.944 30.035 33.451 1.00 34.85 31 ALA B N 1
ATOM 1696 C CA . ALA B 1 38 ? 29.921 28.974 33.243 1.00 48.97 31 ALA B CA 1
ATOM 1697 C C . ALA B 1 38 ? 31.306 29.433 33.579 1.00 54.53 31 ALA B C 1
ATOM 1698 O O . ALA B 1 38 ? 32.252 28.804 33.117 1.00 54.23 31 ALA B O 1
ATOM 1700 N N . GLY B 1 39 ? 31.458 30.527 34.334 1.00 54.34 32 GLY B N 1
ATOM 1701 C CA . GLY B 1 39 ? 32.789 31.032 34.678 1.00 57.88 32 GLY B CA 1
ATOM 1702 C C . GLY B 1 39 ? 33.199 30.142 35.806 1.00 61.48 32 GLY B C 1
ATOM 1703 O O . GLY B 1 39 ? 32.367 29.413 36.316 1.00 66.21 32 GLY B O 1
ATOM 1704 N N . THR B 1 40 ? 34.477 30.165 36.178 1.00 74.47 33 THR B N 1
ATOM 1705 C CA . THR B 1 40 ? 34.958 29.388 37.344 1.00 81.82 33 THR B CA 1
ATOM 1706 C C . THR B 1 40 ? 35.332 30.280 38.540 1.00 86.89 33 THR B C 1
ATOM 1707 O O . THR B 1 40 ? 35.130 29.869 39.679 1.00 72.74 33 THR B O 1
ATOM 1711 N N . GLY B 1 41 ? 35.806 31.505 38.255 1.00 91.60 34 GLY B N 1
ATOM 1712 C CA . GLY B 1 41 ? 36.654 32.317 39.135 1.00 87.52 34 GLY B CA 1
ATOM 1713 C C . GLY B 1 41 ? 36.373 32.376 40.629 1.00 95.28 34 GLY B C 1
ATOM 1714 O O . GLY B 1 41 ? 35.218 32.489 41.050 1.00 95.30 34 GLY B O 1
ATOM 1715 N N . LEU B 1 42 ? 37.448 32.327 41.428 1.00 93.28 35 LEU B N 1
ATOM 1716 C CA . LEU B 1 42 ? 37.402 32.708 42.848 1.00 91.16 35 LEU B CA 1
ATOM 1717 C C . LEU B 1 42 ? 36.997 34.186 42.999 1.00 89.72 35 LEU B C 1
ATOM 1718 O O . LEU B 1 42 ? 36.550 34.597 44.073 1.00 95.30 35 LEU B O 1
ATOM 1720 N N . GLU B 1 43 ? 37.133 34.964 41.913 1.00 85.64 36 GLU B N 1
ATOM 1721 C CA . GLU B 1 43 ? 36.755 36.387 41.853 1.00 77.16 36 GLU B CA 1
ATOM 1722 C C . GLU B 1 43 ? 35.230 36.760 41.784 1.00 65.62 36 GLU B C 1
ATOM 1723 O O . GLU B 1 43 ? 34.909 37.826 41.278 1.00 70.16 36 GLU B O 1
ATOM 1725 N N . GLY B 1 44 ? 34.322 35.931 42.315 1.00 52.14 37 GLY B N 1
ATOM 1726 C CA . GLY B 1 44 ? 32.869 36.166 42.249 1.00 45.98 37 GLY B CA 1
ATOM 1727 C C . GLY B 1 44 ? 32.249 35.464 41.074 1.00 47.37 37 GLY B C 1
ATOM 1728 O O . GLY B 1 44 ? 32.944 34.917 40.223 1.00 48.12 37 GLY B O 1
ATOM 1729 N N . PHE B 1 45 ? 30.927 35.438 41.025 1.00 37.82 38 PHE B N 1
ATOM 1730 C CA . PHE B 1 45 ? 30.174 34.626 39.972 1.00 43.10 38 PHE B CA 1
ATOM 1731 C C . PHE B 1 45 ? 29.469 35.565 39.042 1.00 37.66 38 PHE B C 1
ATOM 1732 O O . PHE B 1 45 ? 29.539 36.811 39.249 1.00 37.79 38 PHE B O 1
ATOM 1740 N N . GLY B 1 46 ? 28.958 35.092 37.888 1.00 28.88 39 GLY B N 1
ATOM 1741 C CA . GLY B 1 46 ? 28.509 36.072 36.992 1.00 23.79 39 GLY B CA 1
ATOM 1742 C C . GLY B 1 46 ? 26.966 36.319 37.151 1.00 23.26 39 GLY B C 1
ATOM 1743 O O . GLY B 1 46 ? 26.490 37.466 37.223 1.00 23.16 39 GLY B O 1
ATOM 1744 N N . TRP B 1 47 ? 26.179 35.240 37.088 1.00 21.54 40 TRP B N 1
ATOM 1745 C CA . TRP B 1 47 ? 24.705 35.278 37.216 1.00 20.59 40 TRP B CA 1
ATOM 1746 C C . TRP B 1 47 ? 24.190 33.919 37.568 1.00 23.18 40 TRP B C 1
ATOM 1747 O O . TRP B 1 47 ? 24.840 32.874 37.304 1.00 22.07 40 TRP B O 1
ATOM 1758 N N . ARG B 1 48 ? 23.068 33.883 38.303 1.00 20.81 41 ARG B N 1
ATOM 1759 C CA A ARG B 1 48 ? 22.518 32.694 38.780 0.51 21.37 41 ARG B CA 1
ATOM 1760 C CA B ARG B 1 48 ? 22.493 32.686 38.815 0.49 22.52 41 ARG B CA 1
ATOM 1761 C C . ARG B 1 48 ? 20.995 32.822 38.778 1.00 22.71 41 ARG B C 1
ATOM 1762 O O . ARG B 1 48 ? 20.481 33.858 39.106 1.00 21.54 41 ARG B O 1
ATOM 1777 N N . LEU B 1 49 ? 20.314 31.753 38.398 1.00 21.24 42 LEU B N 1
ATOM 1778 C CA . LEU B 1 49 ? 18.837 31.684 38.413 1.00 20.75 42 LEU B CA 1
ATOM 1779 C C . LEU B 1 49 ? 18.455 30.575 39.348 1.00 21.76 42 LEU B C 1
ATOM 1780 O O . LEU B 1 49 ? 19.016 29.448 39.274 1.00 22.93 42 LEU B O 1
ATOM 1785 N N . SER B 1 50 ? 17.448 30.797 40.210 1.00 19.69 43 SER B N 1
ATOM 1786 C CA . SER B 1 50 ? 17.033 29.807 41.191 1.00 21.48 43 SER B CA 1
ATOM 1787 C C . SER B 1 50 ? 15.590 30.018 41.639 1.00 22.31 43 SER B C 1
ATOM 1788 O O . SER B 1 50 ? 15.009 31.035 41.344 1.00 20.33 43 SER B O 1
ATOM 1791 N N . ILE B 1 51 ? 15.069 29.071 42.364 1.00 20.16 44 ILE B N 1
ATOM 1792 C CA . ILE B 1 51 ? 13.804 29.235 43.057 1.00 21.51 44 ILE B CA 1
ATOM 1793 C C . ILE B 1 51 ? 14.126 29.113 44.562 1.00 25.05 44 ILE B C 1
ATOM 1794 O O . ILE B 1 51 ? 14.708 28.100 45.016 1.00 22.11 44 ILE B O 1
ATOM 1799 N N . ALA B 1 52 ? 13.630 30.052 45.364 1.00 23.84 45 ALA B N 1
ATOM 1800 C CA . ALA B 1 52 ? 13.847 30.058 46.836 1.00 24.77 45 ALA B CA 1
ATOM 1801 C C . ALA B 1 52 ? 12.537 29.769 47.470 1.00 27.46 45 ALA B C 1
ATOM 1802 O O . ALA B 1 52 ? 11.525 30.348 47.072 1.00 26.46 45 ALA B O 1
ATOM 1804 N N . ASP B 1 53 ? 12.479 28.768 48.367 1.00 25.18 46 ASP B N 1
ATOM 1805 C CA . ASP B 1 53 ? 11.318 28.504 49.217 1.00 28.61 46 ASP B CA 1
ATOM 1806 C C . ASP B 1 53 ? 11.571 29.224 50.531 1.00 30.00 46 ASP B C 1
ATOM 1807 O O . ASP B 1 53 ? 12.589 28.913 51.186 1.00 28.17 46 ASP B O 1
ATOM 1812 N N . ILE B 1 54 ? 10.711 30.174 50.895 1.00 31.43 47 ILE B N 1
ATOM 1813 C CA . ILE B 1 54 ? 10.878 30.940 52.110 1.00 32.95 47 ILE B CA 1
ATOM 1814 C C . ILE B 1 54 ? 9.861 30.398 53.068 1.00 32.73 47 ILE B C 1
ATOM 1815 O O . ILE B 1 54 ? 8.661 30.468 52.825 1.00 29.88 47 ILE B O 1
ATOM 1820 N N . GLY B 1 55 ? 10.343 29.739 54.119 1.00 36.11 48 GLY B N 1
ATOM 1821 C CA . GLY B 1 55 ? 9.394 29.018 55.024 1.00 34.40 48 GLY B CA 1
ATOM 1822 C C . GLY B 1 55 ? 9.196 29.776 56.349 1.00 29.26 48 GLY B C 1
ATOM 1823 O O . GLY B 1 55 ? 8.251 29.486 57.049 1.00 36.75 48 GLY B O 1
ATOM 1824 N N . GLU B 1 56 ? 10.050 30.730 56.644 1.00 31.81 49 GLU B N 1
ATOM 1825 C CA . GLU B 1 56 ? 9.916 31.508 57.887 1.00 39.70 49 GLU B CA 1
ATOM 1826 C C . GLU B 1 56 ? 10.196 32.920 57.620 1.00 36.55 49 GLU B C 1
ATOM 1827 O O . GLU B 1 56 ? 11.072 33.212 56.841 1.00 33.49 49 GLU B O 1
ATOM 1833 N N . SER B 1 57 ? 9.584 33.838 58.370 1.00 31.17 50 SER B N 1
ATOM 1834 C CA . SER B 1 57 ? 10.083 35.178 58.340 1.00 28.31 50 SER B CA 1
ATOM 1835 C C . SER B 1 57 ? 11.484 35.227 58.829 1.00 33.46 50 SER B C 1
ATOM 1836 O O . SER B 1 57 ? 11.862 34.411 59.657 1.00 34.89 50 SER B O 1
ATOM 1839 N N . GLY B 1 58 ? 12.251 36.201 58.363 1.00 31.05 51 GLY B N 1
ATOM 1840 C CA . GLY B 1 58 ? 13.569 36.513 58.790 1.00 36.74 51 GLY B CA 1
ATOM 1841 C C . GLY B 1 58 ? 14.373 37.216 57.715 1.00 37.21 51 GLY B C 1
ATOM 1842 O O . GLY B 1 58 ? 13.858 37.583 56.636 1.00 33.06 51 GLY B O 1
ATOM 1843 N N . GLY B 1 59 ? 15.650 37.354 57.989 1.00 32.91 52 GLY B N 1
ATOM 1844 C CA . GLY B 1 59 ? 16.595 38.108 57.202 1.00 33.32 52 GLY B CA 1
ATOM 1845 C C . GLY B 1 59 ? 17.046 37.290 56.000 1.00 34.32 52 GLY B C 1
ATOM 1846 O O . GLY B 1 59 ? 17.088 36.077 56.036 1.00 36.03 52 GLY B O 1
ATOM 1847 N N . PHE B 1 60 ? 17.410 37.992 54.933 1.00 33.51 53 PHE B N 1
ATOM 1848 C CA . PHE B 1 60 ? 18.032 37.348 53.753 1.00 35.00 53 PHE B CA 1
ATOM 1849 C C . PHE B 1 60 ? 19.515 37.515 53.904 1.00 27.77 53 PHE B C 1
ATOM 1850 O O . PHE B 1 60 ? 20.005 38.559 54.380 1.00 31.56 53 PHE B O 1
ATOM 1858 N N . SER B 1 61 ? 20.273 36.618 53.281 1.00 31.52 54 SER B N 1
ATOM 1859 C CA . SER B 1 61 ? 21.698 36.900 53.077 1.00 31.74 54 SER B CA 1
ATOM 1860 C C . SER B 1 61 ? 21.925 38.059 52.186 1.00 32.33 54 SER B C 1
ATOM 1861 O O . SER B 1 61 ? 21.126 38.345 51.302 1.00 33.68 54 SER B O 1
ATOM 1864 N N . SER B 1 62 ? 23.059 38.673 52.360 1.00 31.93 55 SER B N 1
ATOM 1865 C CA . SER B 1 62 ? 23.557 39.709 51.472 1.00 32.64 55 SER B CA 1
ATOM 1866 C C . SER B 1 62 ? 24.532 39.172 50.429 1.00 33.65 55 SER B C 1
ATOM 1867 O O . SER B 1 62 ? 25.180 38.146 50.603 1.00 34.99 55 SER B O 1
ATOM 1870 N N . PHE B 1 63 ? 24.613 39.917 49.343 1.00 30.37 56 PHE B N 1
ATOM 1871 C CA . PHE B 1 63 ? 25.427 39.544 48.180 1.00 31.83 56 PHE B CA 1
ATOM 1872 C C . PHE B 1 63 ? 25.977 40.811 47.697 1.00 28.65 56 PHE B C 1
ATOM 1873 O O . PHE B 1 63 ? 25.585 41.407 46.668 1.00 28.31 56 PHE B O 1
ATOM 1881 N N . ALA B 1 64 ? 27.004 41.284 48.401 1.00 30.64 57 ALA B N 1
ATOM 1882 C CA . ALA B 1 64 ? 27.541 42.579 48.084 1.00 32.55 57 ALA B CA 1
ATOM 1883 C C . ALA B 1 64 ? 28.119 42.663 46.653 1.00 33.79 57 ALA B C 1
ATOM 1884 O O . ALA B 1 64 ? 28.802 41.737 46.233 1.00 31.56 57 ALA B O 1
ATOM 1886 N N . GLY B 1 65 ? 27.786 43.737 45.946 1.00 33.00 58 GLY B N 1
ATOM 1887 C CA . GLY B 1 65 ? 28.222 43.977 44.561 1.00 38.28 58 GLY B CA 1
ATOM 1888 C C . GLY B 1 65 ? 27.319 43.390 43.468 1.00 37.63 58 GLY B C 1
ATOM 1889 O O . GLY B 1 65 ? 27.627 43.542 42.256 1.00 47.27 58 GLY B O 1
ATOM 1890 N N . TYR B 1 66 ? 26.312 42.618 43.853 1.00 26.92 59 TYR B N 1
ATOM 1891 C CA . TYR B 1 66 ? 25.417 41.954 42.893 1.00 27.21 59 TYR B CA 1
ATOM 1892 C C . TYR B 1 66 ? 24.123 42.732 42.827 1.00 29.92 59 TYR B C 1
ATOM 1893 O O . TYR B 1 66 ? 23.761 43.428 43.780 1.00 25.21 59 TYR B O 1
ATOM 1902 N N . GLN B 1 67 ? 23.417 42.595 41.722 1.00 22.33 60 GLN B N 1
ATOM 1903 C CA . GLN B 1 67 ? 22.025 43.094 41.586 1.00 23.54 60 GLN B CA 1
ATOM 1904 C C . GLN B 1 67 ? 21.075 41.919 41.691 1.00 24.66 60 GLN B C 1
ATOM 1905 O O . GLN B 1 67 ? 21.307 40.876 41.094 1.00 22.86 60 GLN B O 1
ATOM 1911 N N . ARG B 1 68 ? 19.934 42.084 42.371 1.00 18.97 61 ARG B N 1
ATOM 1912 C CA . ARG B 1 68 ? 18.925 41.037 42.497 1.00 20.88 61 ARG B CA 1
ATOM 1913 C C . ARG B 1 68 ? 17.607 41.493 41.897 1.00 20.42 61 ARG B C 1
ATOM 1914 O O . ARG B 1 68 ? 17.290 42.690 41.917 1.00 21.01 61 ARG B O 1
ATOM 1922 N N . VAL B 1 69 ? 16.889 40.545 41.289 1.00 19.55 62 VAL B N 1
ATOM 1923 C CA . VAL B 1 69 ? 15.505 40.771 40.950 1.00 20.21 62 VAL B CA 1
ATOM 1924 C C . VAL B 1 69 ? 14.770 39.527 41.386 1.00 22.24 62 VAL B C 1
ATOM 1925 O O . VAL B 1 69 ? 15.017 38.402 40.893 1.00 19.68 62 VAL B O 1
ATOM 1929 N N . ILE B 1 70 ? 13.767 39.686 42.247 1.00 20.31 63 ILE B N 1
ATOM 1930 C CA . ILE B 1 70 ? 13.023 38.554 42.754 1.00 18.92 63 ILE B CA 1
ATOM 1931 C C . ILE B 1 70 ? 11.524 38.710 42.443 1.00 20.02 63 ILE B C 1
ATOM 1932 O O . ILE B 1 70 ? 11.046 39.818 42.262 1.00 19.93 63 ILE B O 1
ATOM 1937 N N . THR B 1 71 ? 10.823 37.598 42.307 1.00 17.85 64 THR B N 1
ATOM 1938 C CA . THR B 1 71 ? 9.430 37.584 41.995 1.00 18.45 64 THR B CA 1
ATOM 1939 C C . THR B 1 71 ? 8.706 36.493 42.721 1.00 19.72 64 THR B C 1
ATOM 1940 O O . THR B 1 71 ? 9.068 35.308 42.642 1.00 19.10 64 THR B O 1
ATOM 1944 N N . VAL B 1 72 ? 7.637 36.796 43.463 1.00 19.04 65 VAL B N 1
ATOM 1945 C CA . VAL B 1 72 ? 6.832 35.731 44.058 1.00 20.49 65 VAL B CA 1
ATOM 1946 C C . VAL B 1 72 ? 6.154 34.901 43.001 1.00 21.64 65 VAL B C 1
ATOM 1947 O O . VAL B 1 72 ? 5.507 35.455 42.121 1.00 21.87 65 VAL B O 1
ATOM 1951 N N . ILE B 1 73 ? 6.335 33.580 43.046 1.00 20.07 66 ILE B N 1
ATOM 1952 C CA . ILE B 1 73 ? 5.710 32.686 42.107 1.00 18.94 66 ILE B CA 1
ATOM 1953 C C . ILE B 1 73 ? 4.755 31.639 42.689 1.00 22.87 66 ILE B C 1
ATOM 1954 O O . ILE B 1 73 ? 3.962 31.028 41.939 1.00 24.19 66 ILE B O 1
ATOM 1959 N N . GLN B 1 74 ? 4.778 31.467 43.998 1.00 24.27 67 GLN B N 1
ATOM 1960 C CA . GLN B 1 74 ? 3.784 30.639 44.633 1.00 27.85 67 GLN B CA 1
ATOM 1961 C C . GLN B 1 74 ? 3.538 31.211 46.014 1.00 23.10 67 GLN B C 1
ATOM 1962 O O . GLN B 1 74 ? 4.453 31.714 46.677 1.00 24.67 67 GLN B O 1
ATOM 1968 N N . GLY B 1 75 ? 2.287 31.071 46.404 1.00 27.88 68 GLY B N 1
ATOM 1969 C CA . GLY B 1 75 ? 1.814 31.717 47.627 1.00 29.77 68 GLY B CA 1
ATOM 1970 C C . GLY B 1 75 ? 1.279 33.111 47.337 1.00 28.40 68 GLY B C 1
ATOM 1971 O O . GLY B 1 75 ? 1.369 33.643 46.258 1.00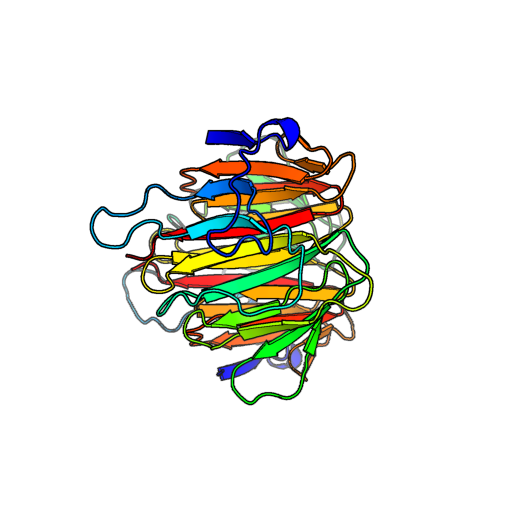 27.64 68 GLY B O 1
ATOM 1972 N N . ALA B 1 76 ? 0.701 33.731 48.355 1.00 26.51 69 ALA B N 1
ATOM 1973 C CA . ALA B 1 76 ? -0.087 34.956 48.100 1.00 26.82 69 ALA B CA 1
ATOM 1974 C C . ALA B 1 76 ? 0.717 36.239 48.211 1.00 25.14 69 ALA B C 1
ATOM 1975 O O . ALA B 1 76 ? 0.199 37.298 47.847 1.00 30.17 69 ALA B O 1
ATOM 1977 N N . GLY B 1 77 ? 1.950 36.198 48.686 1.00 25.69 70 GLY B N 1
ATOM 1978 C CA . GLY B 1 77 ? 2.798 37.341 48.808 1.00 25.12 70 GLY B CA 1
ATOM 1979 C C . GLY B 1 77 ? 3.415 37.470 50.141 1.00 24.08 70 GLY B C 1
ATOM 1980 O O . GLY B 1 77 ? 3.103 36.672 51.026 1.00 27.64 70 GLY B O 1
ATOM 1981 N N . MET B 1 78 ? 4.364 38.363 50.229 1.00 22.87 71 MET B N 1
ATOM 1982 C CA . MET B 1 78 ? 5.072 38.680 51.461 1.00 24.54 71 MET B CA 1
ATOM 1983 C C . MET B 1 78 ? 5.528 40.115 51.488 0.94 25.17 71 MET B C 1
ATOM 1984 O O . MET B 1 78 ? 5.315 40.858 50.522 1.00 23.84 71 MET B O 1
ATOM 1989 N N . VAL B 1 79 ? 6.048 40.557 52.654 1.00 23.20 72 VAL B N 1
ATOM 1990 C CA . VAL B 1 79 ? 6.528 41.902 52.836 1.00 24.20 72 VAL B CA 1
ATOM 1991 C C . VAL B 1 79 ? 7.991 41.986 53.076 1.00 25.97 72 VAL B C 1
ATOM 1992 O O . VAL B 1 79 ? 8.541 41.300 53.955 1.00 28.77 72 VAL B O 1
ATOM 1996 N N . LEU B 1 80 ? 8.666 42.810 52.317 1.00 23.45 73 LEU B N 1
ATOM 1997 C CA . LEU B 1 80 ? 10.063 43.054 52.506 1.00 24.78 73 LEU B CA 1
ATOM 1998 C C . LEU B 1 80 ? 10.378 44.367 53.137 1.00 29.21 73 LEU B C 1
ATOM 1999 O O . LEU B 1 80 ? 9.767 45.393 52.807 1.00 29.00 73 LEU B O 1
ATOM 2004 N N . THR B 1 81 ? 11.382 44.374 54.019 1.00 25.44 74 THR B N 1
ATOM 2005 C CA . THR B 1 81 ? 11.942 45.575 54.492 1.00 25.31 74 THR B CA 1
ATOM 2006 C C . THR B 1 81 ? 13.377 45.673 53.987 1.00 28.53 74 THR B C 1
ATOM 2007 O O . THR B 1 81 ? 14.180 44.792 54.289 1.00 29.87 74 THR B O 1
ATOM 2011 N N . VAL B 1 82 ? 13.686 46.713 53.237 1.00 24.64 75 VAL B N 1
ATOM 2012 C CA . VAL B 1 82 ? 15.013 46.911 52.633 1.00 27.16 75 VAL B CA 1
ATOM 2013 C C . VAL B 1 82 ? 15.648 48.128 53.284 1.00 28.70 75 VAL B C 1
ATOM 2014 O O . VAL B 1 82 ? 15.120 49.259 53.146 1.00 28.89 75 VAL B O 1
ATOM 2018 N N . ASP B 1 83 ? 16.783 47.899 53.935 1.00 30.71 76 ASP B N 1
ATOM 2019 C CA . ASP B 1 83 ? 17.551 48.983 54.603 1.00 31.07 76 ASP B CA 1
ATOM 2020 C C . ASP B 1 83 ? 16.656 49.830 55.514 1.00 32.11 76 ASP B C 1
ATOM 2021 O O . ASP B 1 83 ? 16.694 51.057 55.467 1.00 36.08 76 ASP B O 1
ATOM 2026 N N . GLY B 1 84 ? 15.805 49.150 56.240 1.00 30.52 77 GLY B N 1
ATOM 2027 C CA . GLY B 1 84 ? 14.800 49.881 57.066 1.00 49.71 77 GLY B CA 1
ATOM 2028 C C . GLY B 1 84 ? 13.914 50.970 56.404 1.00 55.56 77 GLY B C 1
ATOM 2029 O O . GLY B 1 84 ? 13.297 51.721 57.149 1.00 59.57 77 GLY B O 1
ATOM 2030 N N . GLU B 1 85 ? 13.849 51.066 55.048 1.00 50.39 78 GLU B N 1
ATOM 2031 C CA . GLU B 1 85 ? 12.839 51.861 54.308 1.00 45.63 78 GLU B CA 1
ATOM 2032 C C . GLU B 1 85 ? 11.452 51.345 54.663 1.00 31.35 78 GLU B C 1
ATOM 2033 O O . GLU B 1 85 ? 11.332 50.361 55.392 1.00 31.48 78 GLU B O 1
ATOM 2039 N N . GLU B 1 86 ? 10.377 51.984 54.158 1.00 37.30 79 GLU B N 1
ATOM 2040 C CA . GLU B 1 86 ? 9.025 51.487 54.552 1.00 33.30 79 GLU B CA 1
ATOM 2041 C C . GLU B 1 86 ? 8.859 50.115 53.965 1.00 30.48 79 GLU B C 1
ATOM 2042 O O . GLU B 1 86 ? 9.461 49.788 52.939 1.00 28.29 79 GLU B O 1
ATOM 2048 N N . GLN B 1 87 ? 8.072 49.327 54.617 1.00 28.43 80 GLN B N 1
ATOM 2049 C CA . GLN B 1 87 ? 7.780 47.994 54.204 1.00 27.43 80 GLN B CA 1
ATOM 2050 C C . GLN B 1 87 ? 7.222 48.006 52.739 1.00 23.24 80 GLN B C 1
ATOM 2051 O O . GLN B 1 87 ? 6.545 48.945 52.333 1.00 24.37 80 GLN B O 1
ATOM 2057 N N . ARG B 1 88 ? 7.605 46.975 51.991 1.00 25.23 81 ARG B N 1
ATOM 2058 C CA . ARG B 1 88 ? 7.119 46.776 50.625 1.00 25.88 81 ARG B CA 1
ATOM 2059 C C . ARG B 1 88 ? 6.455 45.467 50.398 1.00 23.93 81 ARG B C 1
ATOM 2060 O O . ARG B 1 88 ? 7.010 44.401 50.710 1.00 26.88 81 ARG B O 1
ATOM 2068 N N . GLY B 1 89 ? 5.230 45.488 49.880 1.00 20.99 82 GLY B N 1
ATOM 2069 C CA . GLY B 1 89 ? 4.455 44.294 49.636 1.00 21.12 82 GLY B CA 1
ATOM 2070 C C . GLY B 1 89 ? 4.807 43.684 48.244 1.00 23.15 82 GLY B C 1
ATOM 2071 O O . GLY B 1 89 ? 4.829 44.416 47.268 1.00 23.93 82 GLY B O 1
ATOM 2072 N N . LEU B 1 90 ? 5.064 42.383 48.200 1.00 21.28 83 LEU B N 1
ATOM 2073 C CA . LEU B 1 90 ? 5.295 41.643 46.932 1.00 21.10 83 LEU B CA 1
ATOM 2074 C C . LEU B 1 90 ? 4.193 40.739 46.681 1.00 20.61 83 LEU B C 1
ATOM 2075 O O . LEU B 1 90 ? 3.972 39.727 47.391 1.00 22.13 83 LEU B O 1
ATOM 2080 N N . LEU B 1 91 ? 3.437 41.023 45.629 1.00 19.73 84 LEU B N 1
ATOM 2081 C CA . LEU B 1 91 ? 2.350 40.201 45.195 1.00 22.18 84 LEU B CA 1
ATOM 2082 C C . LEU B 1 91 ? 2.826 39.192 44.126 1.00 20.43 84 LEU B C 1
ATOM 2083 O O . LEU B 1 91 ? 3.905 39.418 43.537 1.00 21.13 84 LEU B O 1
ATOM 2088 N N . PRO B 1 92 ? 2.045 38.183 43.898 1.00 23.59 85 PRO B N 1
ATOM 2089 C CA . PRO B 1 92 ? 2.480 37.207 42.874 1.00 23.78 85 PRO B CA 1
ATOM 2090 C C . PRO B 1 92 ? 2.774 37.813 41.550 1.00 23.08 85 PRO B C 1
ATOM 2091 O O . PRO B 1 92 ? 1.980 38.634 41.038 1.00 22.08 85 PRO B O 1
ATOM 2095 N N . LEU B 1 93 ? 3.912 37.447 40.961 1.00 22.01 86 LEU B N 1
ATOM 2096 C CA . LEU B 1 93 ? 4.329 37.859 39.621 1.00 20.42 86 LEU B CA 1
ATOM 2097 C C . LEU B 1 93 ? 4.691 39.285 39.477 1.00 20.24 86 LEU B C 1
ATOM 2098 O O . LEU B 1 93 ? 4.811 39.802 38.360 1.00 21.57 86 LEU B O 1
ATOM 2103 N N . GLN B 1 94 ? 4.932 39.982 40.613 1.00 19.21 87 GLN B N 1
ATOM 2104 C CA . GLN B 1 94 ? 5.381 41.362 40.550 1.00 20.05 87 GLN B CA 1
ATOM 2105 C C . GLN B 1 94 ? 6.873 41.453 40.821 1.00 20.28 87 GLN B C 1
ATOM 2106 O O . GLN B 1 94 ? 7.356 41.215 41.958 1.00 22.54 87 GLN B O 1
ATOM 2112 N N . PRO B 1 95 ? 7.690 41.672 39.753 1.00 19.45 88 PRO B N 1
ATOM 2113 C CA . PRO B 1 95 ? 9.101 41.671 39.990 1.00 18.71 88 PRO B CA 1
ATOM 2114 C C . PRO B 1 95 ? 9.602 42.820 40.866 1.00 22.99 88 PRO B C 1
ATOM 2115 O O . PRO B 1 95 ? 9.030 43.906 40.837 1.00 20.45 88 PRO B O 1
ATOM 2119 N N . PHE B 1 96 ? 10.640 42.573 41.644 1.00 18.39 89 PHE B N 1
ATOM 2120 C CA . PHE B 1 96 ? 11.204 43.593 42.593 1.00 21.80 89 PHE B CA 1
ATOM 2121 C C . PHE B 1 96 ? 12.715 43.546 42.545 1.00 21.31 89 PHE B C 1
ATOM 2122 O O . PHE B 1 96 ? 13.296 42.467 42.830 1.00 20.26 89 PHE B O 1
ATOM 2130 N N . ALA B 1 97 ? 13.308 44.659 42.159 1.00 19.43 90 ALA B N 1
ATOM 2131 C CA . ALA B 1 97 ? 14.751 44.803 42.087 1.00 21.99 90 ALA B CA 1
ATOM 2132 C C . ALA B 1 97 ? 15.355 45.425 43.327 1.00 25.05 90 ALA B C 1
ATOM 2133 O O . ALA B 1 97 ? 14.853 46.447 43.809 1.00 25.62 90 ALA B O 1
ATOM 2135 N N . PHE B 1 98 ? 16.447 44.859 43.817 1.00 22.30 91 PHE B N 1
ATOM 2136 C CA . PHE B 1 98 ? 17.224 45.495 44.910 1.00 23.17 91 PHE B CA 1
ATOM 2137 C C . PHE B 1 98 ? 18.675 45.110 44.863 1.00 26.72 91 PHE B C 1
ATOM 2138 O O . PHE B 1 98 ? 19.046 44.120 44.224 1.00 23.63 91 PHE B O 1
ATOM 2146 N N . ARG B 1 99 ? 19.486 45.920 45.518 1.00 23.46 92 ARG B N 1
ATOM 2147 C CA . ARG B 1 99 ? 20.931 45.648 45.603 1.00 25.60 92 ARG B CA 1
ATOM 2148 C C . ARG B 1 99 ? 21.245 44.562 46.565 1.00 24.15 92 ARG B C 1
ATOM 2149 O O . ARG B 1 99 ? 20.656 44.448 47.651 1.00 27.50 92 ARG B O 1
ATOM 2157 N N . GLY B 1 100 ? 22.242 43.736 46.191 1.00 23.25 93 GLY B N 1
ATOM 2158 C CA . GLY B 1 100 ? 22.689 42.635 47.041 1.00 25.52 93 GLY B CA 1
ATOM 2159 C C . GLY B 1 100 ? 23.382 43.199 48.354 1.00 23.79 93 GLY B C 1
ATOM 2160 O O . GLY B 1 100 ? 23.384 42.482 49.339 1.00 28.26 93 GLY B O 1
ATOM 2161 N N . ASP B 1 101 ? 23.843 44.425 48.278 1.00 27.46 94 ASP B N 1
ATOM 2162 C CA . ASP B 1 101 ? 24.517 45.221 49.400 1.00 31.87 94 ASP B CA 1
ATOM 2163 C C . ASP B 1 101 ? 23.485 45.423 50.507 1.00 38.40 94 ASP B C 1
ATOM 2164 O O . ASP B 1 101 ? 23.829 45.595 51.685 1.00 33.67 94 ASP B O 1
ATOM 2169 N N . SER B 1 102 ? 22.220 45.574 50.115 1.00 28.90 95 SER B N 1
ATOM 2170 C CA . SER B 1 102 ? 21.197 45.990 51.059 1.00 29.93 95 SER B CA 1
ATOM 2171 C C . SER B 1 102 ? 20.962 44.987 52.123 1.00 29.78 95 SER B C 1
ATOM 2172 O O . SER B 1 102 ? 21.065 43.785 51.946 1.00 28.09 95 SER B O 1
ATOM 2175 N N . GLN B 1 103 ? 20.510 45.492 53.292 1.00 29.55 96 GLN B N 1
ATOM 2176 C CA . GLN B 1 103 ? 20.087 44.555 54.332 1.00 30.14 96 GLN B CA 1
ATOM 2177 C C . GLN B 1 103 ? 18.572 44.365 54.196 1.00 31.43 96 GLN B C 1
ATOM 2178 O O . GLN B 1 103 ? 17.854 45.367 54.226 1.00 30.53 96 GLN B O 1
ATOM 2184 N N . VAL B 1 104 ? 18.128 43.114 54.080 1.00 27.75 97 VAL B N 1
ATOM 2185 C CA . VAL B 1 104 ? 16.747 42.814 53.684 1.00 27.48 97 VAL B CA 1
ATOM 2186 C C . VAL B 1 104 ? 16.195 41.809 54.559 1.00 28.80 97 VAL B C 1
ATOM 2187 O O . VAL B 1 104 ? 16.858 40.822 54.873 1.00 29.71 97 VAL B O 1
ATOM 2191 N N . SER B 1 105 ? 14.928 41.990 55.004 1.00 26.97 98 SER B N 1
ATOM 2192 C CA . SER B 1 105 ? 14.280 40.962 55.700 1.00 29.23 98 SER B CA 1
ATOM 2193 C C . SER B 1 105 ? 12.870 40.815 55.179 1.00 30.28 98 SER B C 1
ATOM 2194 O O . SER B 1 105 ? 12.287 41.755 54.646 1.00 29.93 98 SER B O 1
ATOM 2197 N N . CYS B 1 106 ? 12.368 39.645 55.335 1.00 26.08 99 CYS B N 1
ATOM 2198 C CA . CYS B 1 106 ? 11.087 39.236 54.852 1.00 29.65 99 CYS B CA 1
ATOM 2199 C C . CYS B 1 106 ? 10.133 38.858 55.977 1.00 32.07 99 CYS B C 1
ATOM 2200 O O . CYS B 1 106 ? 10.523 38.093 56.887 1.00 31.19 99 CYS B O 1
ATOM 2203 N N . ARG B 1 107 ? 8.886 39.315 55.891 1.00 27.58 100 ARG B N 1
ATOM 2204 C CA . ARG B 1 107 ? 7.819 38.927 56.781 1.00 27.67 100 ARG B CA 1
ATOM 2205 C C . ARG B 1 107 ? 6.735 38.231 56.059 1.00 26.99 100 ARG B C 1
ATOM 2206 O O . ARG B 1 107 ? 6.117 38.764 55.090 1.00 27.09 100 ARG B O 1
ATOM 2214 N N . LEU B 1 108 ? 6.558 36.964 56.366 1.00 26.02 101 LEU B N 1
ATOM 2215 C CA . LEU B 1 108 ? 5.539 36.177 55.794 1.00 26.49 101 LEU B CA 1
ATOM 2216 C C . LEU B 1 108 ? 4.220 36.603 56.468 1.00 34.23 101 LEU B C 1
ATOM 2217 O O . LEU B 1 108 ? 4.244 37.062 57.645 1.00 41.07 101 LEU B O 1
ATOM 2222 N N . ILE B 1 109 ? 3.172 36.694 55.694 1.00 34.65 102 ILE B N 1
ATOM 2223 C CA . ILE B 1 109 ? 1.810 37.145 56.124 1.00 43.28 102 ILE B CA 1
ATOM 2224 C C . ILE B 1 109 ? 0.889 35.966 55.965 1.00 51.41 102 ILE B C 1
ATOM 2225 O O . ILE B 1 109 ? 0.168 35.639 56.888 1.00 56.48 102 ILE B O 1
ATOM 2230 N N . THR B 1 110 ? 0.893 35.325 54.795 1.00 44.77 103 THR B N 1
ATOM 2231 C CA . THR B 1 110 ? 0.022 34.157 54.562 1.00 48.14 103 THR B CA 1
ATOM 2232 C C . THR B 1 110 ? 0.752 32.846 54.473 1.00 44.02 103 THR B C 1
ATOM 2233 O O . THR B 1 110 ? 0.317 31.941 53.824 1.00 54.49 103 THR B O 1
ATOM 2237 N N . GLY B 1 111 ? 1.860 32.710 55.134 1.00 39.31 104 GLY B N 1
ATOM 2238 C CA . GLY B 1 111 ? 2.505 31.452 55.066 1.00 43.26 104 GLY B CA 1
ATOM 2239 C C . GLY B 1 111 ? 3.582 31.415 53.959 1.00 42.07 104 GLY B C 1
ATOM 2240 O O . GLY B 1 111 ? 4.013 32.460 53.443 1.00 31.21 104 GLY B O 1
ATOM 2241 N N . PRO B 1 112 ? 4.080 30.211 53.702 1.00 36.70 105 PRO B N 1
ATOM 2242 C CA . PRO B 1 112 ? 5.332 30.095 52.927 1.00 31.87 105 PRO B CA 1
ATOM 2243 C C . PRO B 1 112 ? 5.127 30.553 51.486 1.00 23.88 105 PRO B C 1
ATOM 2244 O O . PRO B 1 112 ? 4.023 30.549 50.957 1.00 30.00 105 PRO B O 1
ATOM 2248 N N . ILE B 1 113 ? 6.232 30.967 50.917 1.00 28.19 106 ILE B N 1
ATOM 2249 C CA . ILE B 1 113 ? 6.247 31.567 49.586 1.00 25.74 106 ILE B CA 1
ATOM 2250 C C . ILE B 1 113 ? 7.364 30.887 48.819 1.00 25.72 106 ILE B C 1
ATOM 2251 O O . ILE B 1 113 ? 8.423 30.524 49.438 1.00 27.80 106 ILE B O 1
ATOM 2256 N N . ARG B 1 114 ? 7.163 30.818 47.492 1.00 24.13 107 ARG B N 1
ATOM 2257 C CA . ARG B 1 114 ? 8.300 30.503 46.602 1.00 23.80 107 ARG B CA 1
ATOM 2258 C C . ARG B 1 114 ? 8.597 31.739 45.706 1.00 21.70 107 ARG B C 1
ATOM 2259 O O . ARG B 1 114 ? 7.623 32.332 45.220 1.00 21.78 107 ARG B O 1
ATOM 2267 N N . ASP B 1 115 ? 9.855 32.087 45.543 1.00 21.94 108 ASP B N 1
ATOM 2268 C CA . ASP B 1 115 ? 10.320 33.232 44.756 1.00 20.34 108 ASP B CA 1
ATOM 2269 C C . ASP B 1 115 ? 11.199 32.766 43.565 1.00 24.06 108 ASP B C 1
ATOM 2270 O O . ASP B 1 115 ? 12.049 31.848 43.772 1.00 26.07 108 ASP B O 1
ATOM 2275 N N . PHE B 1 116 ? 10.985 33.364 42.388 1.00 22.03 109 PHE B N 1
ATOM 2276 C CA . PHE B 1 116 ? 11.934 33.190 41.247 1.00 20.88 109 PHE B CA 1
ATOM 2277 C C . PHE B 1 116 ? 12.991 34.228 41.365 1.00 22.12 109 PHE B C 1
ATOM 2278 O O . PHE B 1 116 ? 12.690 35.436 41.428 1.00 21.52 109 PHE B O 1
ATOM 2286 N N . ASN B 1 117 ? 14.267 33.801 41.502 1.00 20.07 110 ASN B N 1
ATOM 2287 C CA . ASN B 1 117 ? 15.386 34.671 41.782 1.00 19.72 110 ASN B CA 1
ATOM 2288 C C . ASN B 1 117 ? 16.390 34.797 40.644 1.00 21.70 110 ASN B C 1
ATOM 2289 O O . ASN B 1 117 ? 16.943 33.764 40.218 1.00 22.15 110 ASN B O 1
ATOM 2294 N N . LEU B 1 118 ? 16.627 36.021 40.189 1.00 19.56 111 LEU B N 1
ATOM 2295 C CA . LEU B 1 118 ? 17.783 36.353 39.369 1.00 20.82 111 LEU B CA 1
ATOM 2296 C C . LEU B 1 118 ? 18.775 37.101 40.200 1.00 23.79 111 LEU B C 1
ATOM 2297 O O . LEU B 1 118 ? 18.420 38.107 40.880 1.00 21.16 111 LEU B O 1
ATOM 2302 N N . ILE B 1 119 ? 20.041 36.721 40.133 1.00 19.60 112 ILE B N 1
ATOM 2303 C CA . ILE B 1 119 ? 21.097 37.574 40.648 1.00 20.18 112 ILE B CA 1
ATOM 2304 C C . ILE B 1 119 ? 22.226 37.664 39.639 1.00 25.67 112 ILE B C 1
ATOM 2305 O O . ILE B 1 119 ? 22.568 36.628 38.988 1.00 23.88 112 ILE B O 1
ATOM 2310 N N . TYR B 1 120 ? 22.762 38.855 39.447 1.00 22.02 113 TYR B N 1
ATOM 2311 C CA . TYR B 1 120 ? 23.897 39.021 38.508 1.00 21.82 113 TYR B CA 1
ATOM 2312 C C . TYR B 1 120 ? 24.842 40.093 38.959 1.00 25.02 113 TYR B C 1
ATOM 2313 O O . TYR B 1 120 ? 24.458 41.003 39.697 1.00 23.01 113 TYR B O 1
ATOM 2322 N N . SER B 1 121 ? 26.067 40.020 38.453 1.00 21.99 114 SER B N 1
ATOM 2323 C CA . SER B 1 121 ? 27.110 41.056 38.656 1.00 20.70 114 SER B CA 1
ATOM 2324 C C . SER B 1 121 ? 26.991 42.115 37.592 1.00 22.36 114 SER B C 1
ATOM 2325 O O . SER B 1 121 ? 27.241 41.836 36.410 1.00 22.24 114 SER B O 1
ATOM 2328 N N . PRO B 1 122 ? 26.661 43.374 37.961 1.00 23.11 115 PRO B N 1
ATOM 2329 C CA . PRO B 1 122 ? 26.569 44.400 36.973 1.00 23.48 115 PRO B CA 1
ATOM 2330 C C . PRO B 1 122 ? 27.900 44.770 36.311 1.00 24.93 115 PRO B C 1
ATOM 2331 O O . PRO B 1 122 ? 27.933 45.288 35.208 1.00 24.45 115 PRO B O 1
ATOM 2335 N N . GLU B 1 123 ? 28.992 44.480 37.006 1.00 26.01 116 GLU B N 1
ATOM 2336 C CA A GLU B 1 123 ? 30.333 44.668 36.497 0.48 26.14 116 GLU B CA 1
ATOM 2337 C CA B GLU B 1 123 ? 30.314 44.692 36.446 0.52 27.44 116 GLU B CA 1
ATOM 2338 C C . GLU B 1 123 ? 30.559 43.712 35.312 1.00 26.41 116 GLU B C 1
ATOM 2339 O O . GLU B 1 123 ? 31.207 44.077 34.358 1.00 28.11 116 GLU B O 1
ATOM 2350 N N . ARG B 1 124 ? 30.014 42.511 35.410 1.00 22.29 117 ARG B N 1
ATOM 2351 C CA . ARG B 1 124 ? 30.305 41.486 34.439 1.00 25.66 117 ARG B CA 1
ATOM 2352 C C . ARG B 1 124 ? 29.214 41.238 33.359 1.00 27.44 117 ARG B C 1
ATOM 2353 O O . ARG B 1 124 ? 29.542 40.724 32.284 1.00 24.35 117 ARG B O 1
ATOM 2361 N N . TYR B 1 125 ? 27.955 41.584 33.645 1.00 22.42 118 TYR B N 1
ATOM 2362 C CA . TYR B 1 125 ? 26.851 41.289 32.729 1.00 20.19 118 TYR B CA 1
ATOM 2363 C C . TYR B 1 125 ? 25.910 42.446 32.534 1.00 23.28 118 TYR B C 1
ATOM 2364 O O . TYR B 1 125 ? 25.525 43.143 33.473 1.00 21.24 118 TYR B O 1
ATOM 2373 N N . HIS B 1 126 ? 25.485 42.605 31.300 1.00 19.17 119 HIS B N 1
ATOM 2374 C CA . HIS B 1 126 ? 24.258 43.298 30.965 1.00 20.17 119 HIS B CA 1
ATOM 2375 C C . HIS B 1 126 ? 23.076 42.364 31.179 1.00 22.77 119 HIS B C 1
ATOM 2376 O O . HIS B 1 126 ? 23.244 41.121 31.042 1.00 20.48 119 HIS B O 1
ATOM 2383 N N . ALA B 1 127 ? 21.914 42.905 31.521 1.00 19.53 120 ALA B N 1
ATOM 2384 C CA . ALA B 1 127 ? 20.759 42.106 31.918 1.00 20.58 120 ALA B CA 1
ATOM 2385 C C . ALA B 1 127 ? 19.472 42.789 31.483 1.00 21.00 120 ALA B C 1
ATOM 2386 O O . ALA B 1 127 ? 19.357 44.032 31.456 1.00 19.52 120 ALA B O 1
ATOM 2388 N N . ARG B 1 128 ? 18.449 41.969 31.288 1.00 18.57 121 ARG B N 1
ATOM 2389 C CA . ARG B 1 128 ? 17.082 42.392 31.076 1.00 17.96 121 ARG B CA 1
ATOM 2390 C C . ARG B 1 128 ? 16.185 41.336 31.650 1.00 18.46 121 ARG B C 1
ATOM 2391 O O . ARG B 1 128 ? 16.446 40.123 31.582 1.00 18.29 121 ARG B O 1
ATOM 2399 N N . LEU B 1 129 ? 15.050 41.781 32.220 1.00 16.75 122 LEU B N 1
ATOM 2400 C CA . LEU B 1 129 ? 14.058 40.857 32.715 1.00 16.09 122 LEU B CA 1
ATOM 2401 C C . LEU B 1 129 ? 12.665 41.409 32.452 1.00 19.66 122 LEU B C 1
ATOM 2402 O O . LEU B 1 129 ? 12.438 42.588 32.681 1.00 20.81 122 LEU B O 1
ATOM 2407 N N . GLN B 1 130 ? 11.732 40.571 31.996 1.00 18.29 123 GLN B N 1
ATOM 2408 C CA . GLN B 1 130 ? 10.351 40.994 31.791 1.00 18.39 123 GLN B CA 1
ATOM 2409 C C . GLN B 1 130 ? 9.383 39.816 31.906 1.00 19.75 123 GLN B C 1
ATOM 2410 O O . GLN B 1 130 ? 9.536 38.803 31.228 1.00 18.67 123 GLN B O 1
ATOM 2416 N N . TRP B 1 131 ? 8.374 39.942 32.742 1.00 17.81 124 TRP B N 1
ATOM 2417 C CA . TRP B 1 131 ? 7.252 38.994 32.792 1.00 18.29 124 TRP B CA 1
ATOM 2418 C C . TRP B 1 131 ? 6.258 39.335 31.685 1.00 21.64 124 TRP B C 1
ATOM 2419 O O . TRP B 1 131 ? 5.928 40.542 31.469 1.00 20.11 124 TRP B O 1
ATOM 2430 N N . VAL B 1 132 ? 5.813 38.304 30.958 1.00 18.72 125 VAL B N 1
ATOM 2431 C CA . VAL B 1 132 ? 4.952 38.472 29.775 1.00 19.62 125 VAL B CA 1
ATOM 2432 C C . VAL B 1 132 ? 3.829 37.459 29.767 1.00 20.21 125 VAL B C 1
ATOM 2433 O O . VAL B 1 132 ? 3.831 36.486 30.571 1.00 19.97 125 VAL B O 1
ATOM 2437 N N . ASP B 1 133 ? 2.837 37.658 28.863 1.00 21.51 126 ASP B N 1
ATOM 2438 C CA . ASP B 1 133 ? 1.785 36.686 28.718 1.00 20.92 126 ASP B CA 1
ATOM 2439 C C . ASP B 1 133 ? 1.292 36.766 27.314 1.00 21.33 126 ASP B C 1
ATOM 2440 O O . ASP B 1 133 ? 1.646 37.683 26.559 1.00 20.72 126 ASP B O 1
ATOM 2445 N N . GLY B 1 134 ? 0.500 35.805 26.911 1.00 20.19 127 GLY B N 1
ATOM 2446 C CA . GLY B 1 134 ? -0.062 35.824 25.565 1.00 23.42 127 GLY B CA 1
ATOM 2447 C C . GLY B 1 134 ? 0.988 35.501 24.509 1.00 22.53 127 GLY B C 1
ATOM 2448 O O . GLY B 1 134 ? 1.997 34.851 24.764 1.00 24.75 127 GLY B O 1
ATOM 2449 N N . VAL B 1 135 ? 0.804 36.058 23.336 1.00 19.85 128 VAL B N 1
ATOM 2450 C CA . VAL B 1 135 ? 1.695 35.805 22.213 1.00 22.88 128 VAL B CA 1
ATOM 2451 C C . VAL B 1 135 ? 2.730 36.938 22.132 1.00 25.24 128 VAL B C 1
ATOM 2452 O O . VAL B 1 135 ? 2.393 38.111 22.154 1.00 25.54 128 VAL B O 1
ATOM 2456 N N . GLN B 1 136 ? 4.004 36.607 22.126 1.00 19.80 129 GLN B N 1
ATOM 2457 C CA . GLN B 1 136 ? 5.083 37.604 22.130 1.00 23.74 129 GLN B CA 1
ATOM 2458 C C . GLN B 1 136 ? 6.096 37.217 21.053 1.00 21.63 129 GLN B C 1
ATOM 2459 O O . GLN B 1 136 ? 6.269 36.017 20.664 1.00 20.74 129 GLN B O 1
ATOM 2465 N N . ARG B 1 137 ? 6.834 38.221 20.569 1.00 17.05 130 ARG B N 1
ATOM 2466 C CA . ARG B 1 137 ? 7.895 37.993 19.601 1.00 18.48 130 ARG B CA 1
ATOM 2467 C C . ARG B 1 137 ? 8.931 39.071 19.807 1.00 17.97 130 ARG B C 1
ATOM 2468 O O . ARG B 1 137 ? 8.541 40.258 19.864 1.00 17.57 130 ARG B O 1
ATOM 2476 N N . PHE B 1 138 ? 10.171 38.695 19.990 1.00 17.17 131 PHE B N 1
ATOM 2477 C CA . PHE B 1 138 ? 11.240 39.634 20.133 1.00 18.99 131 PHE B CA 1
ATOM 2478 C C . PHE B 1 138 ? 12.457 39.249 19.362 1.00 21.19 131 PHE B C 1
ATOM 2479 O O . PHE B 1 138 ? 12.679 38.074 19.071 1.00 18.53 131 PHE B O 1
ATOM 2487 N N . PHE B 1 139 ? 13.291 40.251 19.047 1.00 18.35 132 PHE B N 1
ATOM 2488 C CA . PHE B 1 139 ? 14.587 40.054 18.383 1.00 17.38 132 PHE B CA 1
ATOM 2489 C C . PHE B 1 139 ? 15.642 40.477 19.382 1.00 19.90 132 PHE B C 1
ATOM 2490 O O . PHE B 1 139 ? 15.541 41.594 19.954 1.00 18.02 132 PHE B O 1
ATOM 2498 N N . SER B 1 140 ? 16.681 39.661 19.534 1.00 18.39 133 SER B N 1
ATOM 2499 C CA . SER B 1 140 ? 17.721 39.995 20.484 1.00 19.03 133 SER B CA 1
ATOM 2500 C C . SER B 1 140 ? 19.088 39.502 20.080 1.00 20.26 133 SER B C 1
ATOM 2501 O O . SER B 1 140 ? 19.213 38.350 19.617 1.00 19.18 133 SER B O 1
ATOM 2504 N N . THR B 1 141 ? 20.130 40.344 20.335 1.00 17.50 134 THR B N 1
ATOM 2505 C CA . THR B 1 141 ? 21.478 39.935 20.172 1.00 17.82 134 THR B CA 1
ATOM 2506 C C . THR B 1 141 ? 22.086 39.330 21.441 1.00 17.12 134 THR B C 1
ATOM 2507 O O . THR B 1 141 ? 23.290 39.007 21.449 1.00 18.41 134 THR B O 1
ATOM 2511 N N . ALA B 1 142 ? 21.342 39.195 22.507 1.00 16.47 135 ALA B N 1
ATOM 2512 C CA . ALA B 1 142 ? 21.882 38.804 23.783 1.00 18.48 135 ALA B CA 1
ATOM 2513 C C . ALA B 1 142 ? 22.521 37.411 23.676 1.00 19.70 135 ALA B C 1
ATOM 2514 O O . ALA B 1 142 ? 22.064 36.528 22.911 1.00 18.95 135 ALA B O 1
ATOM 2516 N N . GLN B 1 143 ? 23.602 37.240 24.429 1.00 18.91 136 GLN B N 1
ATOM 2517 C CA . GLN B 1 143 ? 24.303 35.966 24.350 1.00 19.79 136 GLN B CA 1
ATOM 2518 C C . GLN B 1 143 ? 23.528 34.818 24.983 1.00 19.60 136 GLN B C 1
ATOM 2519 O O . GLN B 1 143 ? 23.597 33.654 24.476 1.00 20.11 136 GLN B O 1
ATOM 2525 N N . THR B 1 144 ? 22.819 35.112 26.065 1.00 18.28 137 THR B N 1
ATOM 2526 C CA . THR B 1 144 ? 21.997 34.096 26.738 1.00 17.77 137 THR B CA 1
ATOM 2527 C C . THR B 1 144 ? 20.574 34.609 26.900 1.00 19.53 137 THR B C 1
ATOM 2528 O O . THR B 1 144 ? 20.346 35.741 27.287 1.00 18.26 137 THR B O 1
ATOM 2532 N N . VAL B 1 145 ? 19.648 33.788 26.527 1.00 17.90 138 VAL B N 1
ATOM 2533 C CA . VAL B 1 145 ? 18.229 34.065 26.673 1.00 17.16 138 VAL B CA 1
ATOM 2534 C C . VAL B 1 145 ? 17.585 32.979 27.473 1.00 20.74 138 VAL B C 1
ATOM 2535 O O . VAL B 1 145 ? 17.734 31.778 27.160 1.00 18.90 138 VAL B O 1
ATOM 2539 N N . LEU B 1 146 ? 16.787 33.349 28.477 1.00 17.21 139 LEU B N 1
ATOM 2540 C CA . LEU B 1 146 ? 16.180 32.416 29.386 1.00 17.93 139 LEU B CA 1
ATOM 2541 C C . LEU B 1 146 ? 14.657 32.646 29.357 1.00 18.11 139 LEU B C 1
ATOM 2542 O O . LEU B 1 146 ? 14.193 33.838 29.349 1.00 18.26 139 LEU B O 1
ATOM 2547 N N . VAL B 1 147 ? 13.908 31.585 29.339 1.00 15.92 140 VAL B N 1
ATOM 2548 C CA . VAL B 1 147 ? 12.433 31.613 29.359 1.00 16.13 140 VAL B CA 1
ATOM 2549 C C . VAL B 1 147 ? 11.959 30.721 30.468 1.00 17.72 140 VAL B C 1
ATOM 2550 O O . VAL B 1 147 ? 12.043 29.512 30.369 1.00 17.92 140 VAL B O 1
ATOM 2554 N N . PHE B 1 148 ? 11.382 31.318 31.528 1.00 16.14 141 PHE B N 1
ATOM 2555 C CA . PHE B 1 148 ? 10.941 30.578 32.723 1.00 17.43 141 PHE B CA 1
ATOM 2556 C C . PHE B 1 148 ? 9.431 30.572 32.784 1.00 20.10 141 PHE B C 1
ATOM 2557 O O . PHE B 1 148 ? 8.801 31.635 32.861 1.00 18.72 141 PHE B O 1
ATOM 2565 N N . SER B 1 149 ? 8.825 29.399 32.701 1.00 17.90 142 SER B N 1
ATOM 2566 C CA . SER B 1 149 ? 7.376 29.217 32.668 1.00 19.44 142 SER B CA 1
ATOM 2567 C C . SER B 1 149 ? 6.672 29.273 34.025 1.00 21.25 142 SER B C 1
ATOM 2568 O O . SER B 1 149 ? 7.169 28.638 34.983 1.00 19.84 142 SER B O 1
ATOM 2571 N N . VAL B 1 150 ? 5.527 29.965 34.095 1.00 18.58 143 VAL B N 1
ATOM 2572 C CA . VAL B 1 150 ? 4.652 29.848 35.244 1.00 19.34 143 VAL B CA 1
ATOM 2573 C C . VAL B 1 150 ? 3.287 29.358 34.787 1.00 22.43 143 VAL B C 1
ATOM 2574 O O . VAL B 1 150 ? 2.278 29.744 35.350 1.00 24.72 143 VAL B O 1
ATOM 2578 N N . ALA B 1 151 ? 3.258 28.542 33.738 1.00 20.06 144 ALA B N 1
ATOM 2579 C CA . ALA B 1 151 ? 1.980 28.068 33.174 1.00 23.52 144 ALA B CA 1
ATOM 2580 C C . ALA B 1 151 ? 2.096 26.618 32.815 1.00 24.67 144 ALA B C 1
ATOM 2581 O O . ALA B 1 151 ? 3.221 26.068 32.695 1.00 22.48 144 ALA B O 1
ATOM 2583 N N . ASP B 1 152 ? 0.941 25.974 32.602 1.00 23.81 145 ASP B N 1
ATOM 2584 C CA . ASP B 1 152 ? 1.017 24.567 32.214 1.00 25.71 145 ASP B CA 1
ATOM 2585 C C . ASP B 1 152 ? 1.722 24.318 30.893 1.00 26.52 145 ASP B C 1
ATOM 2586 O O . ASP B 1 152 ? 2.305 23.250 30.666 1.00 21.92 145 ASP B O 1
ATOM 2591 N N . GLU B 1 153 ? 1.625 25.271 29.967 1.00 21.68 146 GLU B N 1
ATOM 2592 C CA . GLU B 1 153 ? 2.279 25.134 28.686 1.00 24.47 146 GLU B CA 1
ATOM 2593 C C . GLU B 1 153 ? 2.735 26.510 28.132 1.00 28.27 146 GLU B C 1
ATOM 2594 O O . GLU B 1 153 ? 1.922 27.342 27.743 1.00 25.90 146 GLU B O 1
ATOM 2600 N N . VAL B 1 154 ? 4.027 26.752 28.151 1.00 20.64 147 VAL B N 1
ATOM 2601 C CA . VAL B 1 154 ? 4.607 27.893 27.425 1.00 20.36 147 VAL B CA 1
ATOM 2602 C C . VAL B 1 154 ? 5.347 27.297 26.209 1.00 21.80 147 VAL B C 1
ATOM 2603 O O . VAL B 1 154 ? 6.178 26.338 26.316 1.00 22.36 147 VAL B O 1
ATOM 2607 N N . LYS B 1 155 ? 4.993 27.777 25.032 1.00 19.34 148 LYS B N 1
ATOM 2608 C CA . LYS B 1 155 ? 5.612 27.352 23.777 1.00 20.22 148 LYS B CA 1
ATOM 2609 C C . LYS B 1 155 ? 6.681 28.297 23.332 1.00 21.86 148 LYS B C 1
ATOM 2610 O O . LYS B 1 155 ? 6.429 29.497 23.245 1.00 21.43 148 LYS B O 1
ATOM 2616 N N . VAL B 1 156 ? 7.860 27.775 23.042 1.00 19.57 149 VAL B N 1
ATOM 2617 C CA . VAL B 1 156 ? 8.989 28.587 22.664 1.00 20.18 149 VAL B CA 1
ATOM 2618 C C . VAL B 1 156 ? 10.017 27.711 21.979 1.00 20.68 149 VAL B C 1
ATOM 2619 O O . VAL B 1 156 ? 10.412 26.646 22.500 1.00 18.87 149 VAL B O 1
ATOM 2623 N N . LEU B 1 157 ? 10.405 28.128 20.778 1.00 22.28 150 LEU B N 1
ATOM 2624 C CA . LEU B 1 157 ? 11.457 27.468 20.002 1.00 27.08 150 LEU B CA 1
ATOM 2625 C C . LEU B 1 157 ? 11.229 25.988 19.812 1.00 24.94 150 LEU B C 1
ATOM 2626 O O . LEU B 1 157 ? 12.155 25.207 19.870 1.00 28.31 150 LEU B O 1
ATOM 2631 N N . GLY B 1 158 ? 9.993 25.582 19.622 1.00 25.44 151 GLY B N 1
ATOM 2632 C CA . GLY B 1 158 ? 9.613 24.233 19.390 1.00 28.60 151 GLY B CA 1
ATOM 2633 C C . GLY B 1 158 ? 9.488 23.363 20.603 1.00 27.09 151 GLY B C 1
ATOM 2634 O O . GLY B 1 158 ? 9.198 22.176 20.462 1.00 28.15 151 GLY B O 1
ATOM 2635 N N . GLU B 1 159 ? 9.681 23.937 21.810 1.00 21.26 152 GLU B N 1
ATOM 2636 C CA . GLU B 1 159 ? 9.598 23.223 23.070 1.00 22.37 152 GLU B CA 1
ATOM 2637 C C . GLU B 1 159 ? 8.347 23.668 23.794 1.00 24.08 152 GLU B C 1
ATOM 2638 O O . GLU B 1 159 ? 7.735 24.739 23.490 1.00 22.44 152 GLU B O 1
ATOM 2644 N N . LYS B 1 160 ? 7.926 22.827 24.709 1.00 21.40 153 LYS B N 1
ATOM 2645 C CA . LYS B 1 160 ? 6.822 23.070 25.564 1.00 21.88 153 LYS B CA 1
ATOM 2646 C C . LYS B 1 160 ? 7.269 22.982 27.017 1.00 23.99 153 LYS B C 1
ATOM 2647 O O . LYS B 1 160 ? 7.714 21.931 27.520 1.00 22.30 153 LYS B O 1
ATOM 2653 N N . LEU B 1 161 ? 7.128 24.087 27.730 1.00 19.91 154 LEU B N 1
ATOM 2654 C CA . LEU B 1 161 ? 7.540 24.204 29.088 1.00 18.56 154 LEU B CA 1
ATOM 2655 C C . LEU B 1 161 ? 6.350 24.177 30.019 1.00 20.06 154 LEU B C 1
ATOM 2656 O O . LEU B 1 161 ? 5.402 24.970 29.892 1.00 24.20 154 LEU B O 1
ATOM 2661 N N . GLY B 1 162 ? 6.384 23.277 31.008 1.00 20.31 155 GLY B N 1
ATOM 2662 C CA . GLY B 1 162 ? 5.435 23.275 32.056 1.00 20.90 155 GLY B CA 1
ATOM 2663 C C . GLY B 1 162 ? 5.825 24.151 33.194 1.00 21.98 155 GLY B C 1
ATOM 2664 O O . GLY B 1 162 ? 6.799 24.947 33.085 1.00 21.05 155 GLY B O 1
ATOM 2665 N N . HIS B 1 163 ? 5.064 24.089 34.327 1.00 22.47 156 HIS B N 1
ATOM 2666 C CA . HIS B 1 163 ? 5.304 24.989 35.451 1.00 22.20 156 HIS B CA 1
ATOM 2667 C C . HIS B 1 163 ? 6.718 24.917 35.974 1.00 21.60 156 HIS B C 1
ATOM 2668 O O . HIS B 1 163 ? 7.193 23.823 36.352 1.00 20.12 156 HIS B O 1
ATOM 2675 N N . HIS B 1 164 ? 7.439 26.008 35.908 1.00 17.91 157 HIS B N 1
ATOM 2676 C CA . HIS B 1 164 ? 8.786 26.211 36.445 1.00 18.64 157 HIS B CA 1
ATOM 2677 C C . HIS B 1 164 ? 9.890 25.525 35.663 1.00 18.47 157 HIS B C 1
ATOM 2678 O O . HIS B 1 164 ? 11.039 25.604 36.067 1.00 21.10 157 HIS B O 1
ATOM 2685 N N . ASP B 1 165 ? 9.537 25.035 34.472 1.00 19.17 158 ASP B N 1
ATOM 2686 C CA . ASP B 1 165 ? 10.544 24.591 33.518 1.00 19.42 158 ASP B CA 1
ATOM 2687 C C . ASP B 1 165 ? 11.171 25.847 32.880 1.00 20.87 158 ASP B C 1
ATOM 2688 O O . ASP B 1 165 ? 10.509 26.922 32.842 1.00 18.46 158 ASP B O 1
ATOM 2693 N N . CYS B 1 166 ? 12.416 25.754 32.425 1.00 17.79 159 CYS B N 1
ATOM 2694 C CA . CYS B 1 166 ? 13.133 26.910 31.865 1.00 18.02 159 CYS B CA 1
ATOM 2695 C C . CYS B 1 166 ? 13.909 26.549 30.620 1.00 20.04 159 CYS B C 1
ATOM 2696 O O . CYS B 1 166 ? 14.672 25.610 30.656 1.00 20.34 159 CYS B O 1
ATOM 2699 N N . LEU B 1 167 ? 13.713 27.289 29.523 1.00 17.70 160 LEU B N 1
ATOM 2700 C CA . LEU B 1 167 ? 14.479 27.141 28.323 1.00 19.28 160 LEU B CA 1
ATOM 2701 C C . LEU B 1 167 ? 15.610 28.120 28.357 1.00 20.63 160 LEU B C 1
ATOM 2702 O O . LEU B 1 167 ? 15.470 29.260 28.864 1.00 19.80 160 LEU B O 1
ATOM 2707 N N . GLN B 1 168 ? 16.793 27.698 27.905 1.00 16.49 161 GLN B N 1
ATOM 2708 C CA . GLN B 1 168 ? 17.988 28.525 27.839 1.00 18.12 161 GLN B CA 1
ATOM 2709 C C . GLN B 1 168 ? 18.617 28.448 26.448 1.00 20.20 161 GLN B C 1
ATOM 2710 O O . GLN B 1 168 ? 18.849 27.347 25.931 1.00 19.84 161 GLN B O 1
ATOM 2716 N N . VAL B 1 169 ? 18.838 29.615 25.844 1.00 17.87 162 VAL B N 1
ATOM 2717 C CA . VAL B 1 169 ? 19.608 29.694 24.599 1.00 20.43 162 VAL B CA 1
ATOM 2718 C C . VAL B 1 169 ? 20.955 30.221 25.032 1.00 22.46 162 VAL B C 1
ATOM 2719 O O . VAL B 1 169 ? 21.098 31.234 25.790 1.00 23.84 162 VAL B O 1
ATOM 2723 N N . ASP B 1 170 ? 22.041 29.607 24.587 1.00 22.15 163 ASP B N 1
ATOM 2724 C CA . ASP B 1 170 ? 23.424 30.041 24.943 1.00 26.08 163 ASP B CA 1
ATOM 2725 C C . ASP B 1 170 ? 24.232 30.244 23.672 1.00 26.55 163 ASP B C 1
ATOM 2726 O O . ASP B 1 170 ? 23.914 29.682 22.640 1.00 26.30 163 ASP B O 1
ATOM 2731 N N . GLY B 1 171 ? 25.280 31.030 23.799 1.00 28.52 164 GLY B N 1
ATOM 2732 C CA . GLY B 1 171 ? 26.213 31.259 22.665 1.00 29.86 164 GLY B CA 1
ATOM 2733 C C . GLY B 1 171 ? 25.646 31.921 21.459 1.00 31.14 164 GLY B C 1
ATOM 2734 O O . GLY B 1 171 ? 26.097 31.748 20.346 1.00 33.74 164 GLY B O 1
ATOM 2735 N N . ASN B 1 172 ? 24.643 32.752 21.648 1.00 28.87 165 ASN B N 1
ATOM 2736 C CA . ASN B 1 172 ? 24.107 33.449 20.496 1.00 28.86 165 ASN B CA 1
ATOM 2737 C C . ASN B 1 172 ? 25.054 34.523 20.034 1.00 31.50 165 ASN B C 1
ATOM 2738 O O . ASN B 1 172 ? 25.598 35.275 20.904 1.00 26.95 165 ASN B O 1
ATOM 2743 N N . ALA B 1 173 ? 25.245 34.597 18.708 1.00 28.16 166 ALA B N 1
ATOM 2744 C CA . ALA B 1 173 ? 26.110 35.573 18.139 1.00 29.17 166 ALA B CA 1
ATOM 2745 C C . ALA B 1 173 ? 25.528 36.341 16.931 1.00 34.32 166 ALA B C 1
ATOM 2746 O O . ALA B 1 173 ? 26.245 37.025 16.241 1.00 39.34 166 ALA B O 1
ATOM 2748 N N . GLY B 1 174 ? 24.238 36.342 16.747 1.00 30.56 167 GLY B N 1
ATOM 2749 C CA . GLY B 1 174 ? 23.575 37.162 15.737 1.00 26.95 167 GLY B CA 1
ATOM 2750 C C . GLY B 1 174 ? 22.267 37.689 16.317 1.00 24.85 167 GLY B C 1
ATOM 2751 O O . GLY B 1 174 ? 22.124 37.787 17.552 1.00 23.91 167 GLY B O 1
ATOM 2752 N N . LEU B 1 175 ? 21.286 38.012 15.470 1.00 23.52 168 LEU B N 1
ATOM 2753 C CA . LEU B 1 175 ? 20.022 38.511 15.982 1.00 21.46 168 LEU B CA 1
ATOM 2754 C C . LEU B 1 175 ? 19.042 37.377 16.024 1.00 22.26 168 LEU B C 1
ATOM 2755 O O . LEU B 1 175 ? 18.539 36.931 14.961 1.00 21.99 168 LEU B O 1
ATOM 2760 N N . LEU B 1 176 ? 18.653 36.974 17.216 1.00 18.80 169 LEU B N 1
ATOM 2761 C CA . LEU B 1 176 ? 17.729 35.876 17.397 1.00 21.82 169 LEU B CA 1
ATOM 2762 C C . LEU B 1 176 ? 16.334 36.351 17.281 1.00 21.75 169 LEU B C 1
ATOM 2763 O O . LEU B 1 176 ? 16.024 37.395 17.802 1.00 26.67 169 LEU B O 1
ATOM 2768 N N . ASP B 1 177 ? 15.434 35.623 16.621 1.00 19.36 170 ASP B N 1
ATOM 2769 C CA . ASP B 1 177 ? 14.006 35.988 16.505 1.00 17.89 170 ASP B CA 1
ATOM 2770 C C . ASP B 1 177 ? 13.211 34.957 17.198 1.00 22.37 170 ASP B C 1
ATOM 2771 O O . ASP B 1 177 ? 13.180 33.794 16.733 1.00 22.51 170 ASP B O 1
ATOM 2776 N N . ILE B 1 178 ? 12.630 35.295 18.308 1.00 18.93 171 ILE B N 1
ATOM 2777 C CA . ILE B 1 178 ? 12.052 34.336 19.250 1.00 20.74 171 ILE B CA 1
ATOM 2778 C C . ILE B 1 178 ? 10.585 34.689 19.470 1.00 20.94 171 ILE B C 1
ATOM 2779 O O . ILE B 1 178 ? 10.229 35.773 19.873 1.00 19.61 171 ILE B O 1
ATOM 2784 N N . SER B 1 179 ? 9.712 33.703 19.218 1.00 18.94 172 SER B N 1
ATOM 2785 C CA . SER B 1 179 ? 8.319 33.822 19.569 1.00 20.44 172 SER B CA 1
ATOM 2786 C C . SER B 1 179 ? 8.036 33.001 20.802 1.00 25.50 172 SER B C 1
ATOM 2787 O O . SER B 1 179 ? 8.552 31.870 20.939 1.00 23.25 172 SER B O 1
ATOM 2790 N N . VAL B 1 180 ? 7.188 33.514 21.692 1.00 19.97 173 VAL B N 1
ATOM 2791 C CA . VAL B 1 180 ? 6.823 32.806 22.884 1.00 20.93 173 VAL B CA 1
ATOM 2792 C C . VAL B 1 180 ? 5.322 32.909 23.095 1.00 21.63 173 VAL B C 1
ATOM 2793 O O . VAL B 1 180 ? 4.751 33.961 22.849 1.00 23.87 173 VAL B O 1
ATOM 2797 N N . THR B 1 181 ? 4.674 31.827 23.524 1.00 19.08 174 THR B N 1
ATOM 2798 C CA . THR B 1 181 ? 3.246 31.877 23.882 1.00 19.64 174 THR B CA 1
ATOM 2799 C C . THR B 1 181 ? 3.053 31.358 25.259 1.00 20.80 174 THR B C 1
ATOM 2800 O O . THR B 1 181 ? 3.534 30.228 25.587 1.00 21.98 174 THR B O 1
ATOM 2804 N N . GLY B 1 182 ? 2.452 32.174 26.110 1.00 19.71 175 GLY B N 1
ATOM 2805 C CA . GLY B 1 182 ? 2.095 31.843 27.504 1.00 19.90 175 GLY B CA 1
ATOM 2806 C C . GLY B 1 182 ? 2.755 32.644 28.597 1.00 20.76 175 GLY B C 1
ATOM 2807 O O . GLY B 1 182 ? 3.614 33.485 28.324 1.00 21.65 175 GLY B O 1
ATOM 2808 N N . ARG B 1 183 ? 2.383 32.400 29.834 1.00 18.82 176 ARG B N 1
ATOM 2809 C CA . ARG B 1 183 ? 2.817 33.224 30.926 1.00 19.50 176 ARG B CA 1
ATOM 2810 C C . ARG B 1 183 ? 4.204 32.813 31.401 1.00 21.65 176 ARG B C 1
ATOM 2811 O O . ARG B 1 183 ? 4.394 31.636 31.859 1.00 19.91 176 ARG B O 1
ATOM 2819 N N . CYS B 1 184 ? 5.156 33.695 31.306 1.00 20.19 177 CYS B N 1
ATOM 2820 C CA . CYS B 1 184 ? 6.544 33.357 31.588 1.00 18.51 177 CYS B CA 1
ATOM 2821 C C . CYS B 1 184 ? 7.375 34.609 31.829 1.00 19.19 177 CYS B C 1
ATOM 2822 O O . CYS B 1 184 ? 6.918 35.746 31.606 1.00 19.23 177 CYS B O 1
ATOM 2825 N N . CYS B 1 185 ? 8.606 34.420 32.273 1.00 16.95 178 CYS B N 1
ATOM 2826 C CA . CYS B 1 185 ? 9.573 35.467 32.470 1.00 17.84 178 CYS B CA 1
ATOM 2827 C C . CYS B 1 185 ? 10.689 35.346 31.440 1.00 19.48 178 CYS B C 1
ATOM 2828 O O . CYS B 1 185 ? 11.223 34.234 31.199 1.00 18.64 178 CYS B O 1
ATOM 2831 N N . LEU B 1 186 ? 10.963 36.420 30.759 1.00 15.89 179 LEU B N 1
ATOM 2832 C CA . LEU B 1 186 ? 12.011 36.530 29.736 1.00 17.14 179 LEU B CA 1
ATOM 2833 C C . LEU B 1 186 ? 13.237 37.196 30.330 1.00 18.31 179 LEU B C 1
ATOM 2834 O O . LEU B 1 186 ? 13.151 38.336 30.798 1.00 19.07 179 LEU B O 1
ATOM 2839 N N . ILE B 1 187 ? 14.393 36.533 30.360 1.00 16.08 180 ILE B N 1
ATOM 2840 C CA . ILE B 1 187 ? 15.628 37.120 30.840 1.00 17.03 180 ILE B CA 1
ATOM 2841 C C . ILE B 1 187 ? 16.696 37.070 29.758 1.00 19.59 180 ILE B C 1
ATOM 2842 O O . ILE B 1 187 ? 16.837 36.039 29.066 1.00 18.04 180 ILE B O 1
ATOM 2847 N N . GLU B 1 188 ? 17.464 38.118 29.611 1.00 17.21 181 GLU B N 1
ATOM 2848 C CA . GLU B 1 188 ? 18.506 38.175 28.666 1.00 15.88 181 GLU B CA 1
ATOM 2849 C C . GLU B 1 188 ? 19.805 38.663 29.356 1.00 20.54 181 GLU B C 1
ATOM 2850 O O . GLU B 1 188 ? 19.801 39.641 30.118 1.00 21.68 181 GLU B O 1
ATOM 2856 N N . LEU B 1 189 ? 20.879 37.967 29.096 1.00 17.67 182 LEU B N 1
ATOM 2857 C CA . LEU B 1 189 ? 22.169 38.242 29.760 1.00 17.13 182 LEU B CA 1
ATOM 2858 C C . LEU B 1 189 ? 23.271 38.216 28.740 1.00 21.37 182 LEU B C 1
ATOM 2859 O O . LEU B 1 189 ? 23.340 37.294 27.900 1.00 20.82 182 LEU B O 1
ATOM 2864 N N . THR B 1 190 ? 24.165 39.177 28.844 1.00 20.09 183 THR B N 1
ATOM 2865 C CA . THR B 1 190 ? 25.345 39.309 27.948 1.00 20.03 183 THR B CA 1
ATOM 2866 C C . THR B 1 190 ? 26.579 39.768 28.739 1.00 22.72 183 THR B C 1
ATOM 2867 O O . THR B 1 190 ? 26.518 40.751 29.463 1.00 20.12 183 THR B O 1
ATOM 2871 N N . GLN B 1 191 ? 27.695 39.065 28.549 1.00 22.68 184 GLN B N 1
ATOM 2872 C CA . GLN B 1 191 ? 28.950 39.417 29.180 1.00 26.91 184 GLN B CA 1
ATOM 2873 C C . GLN B 1 191 ? 29.375 40.777 28.712 1.00 30.95 184 GLN B C 1
ATOM 2874 O O . GLN B 1 191 ? 29.164 41.184 27.553 1.00 32.23 184 GLN B O 1
ATOM 2880 N N . ARG B 1 192 ? 29.908 41.577 29.615 1.00 26.77 185 ARG B N 1
ATOM 2881 C CA . ARG B 1 192 ? 30.376 42.884 29.232 1.00 33.88 185 ARG B CA 1
ATOM 2882 C C . ARG B 1 192 ? 31.861 42.703 28.903 1.00 43.10 185 ARG B C 1
ATOM 2883 O O . ARG B 1 192 ? 32.532 41.806 29.458 1.00 45.73 185 ARG B O 1
ATOM 2891 N N . GLY B 1 193 ? 32.328 43.568 28.006 1.00 53.72 186 GLY B N 1
ATOM 2892 C CA . GLY B 1 193 ? 33.499 43.305 27.152 1.00 64.30 186 GLY B CA 1
ATOM 2893 C C . GLY B 1 193 ? 34.740 42.883 27.907 1.00 75.61 186 GLY B C 1
ATOM 2894 O O . GLY B 1 193 ? 35.000 43.329 29.044 1.00 74.88 186 GLY B O 1
#

Sequence (369 aa):
AISVWRAVDYVRMMPWKNGGGSTEEITRDAGTGLEEGFGWRLSIADDIGESGGFSSFAGYQRVITVIQGAGMVLTVDGEEQRGLLPLQPFAFRGDDSQVSCRLITGPIRDFNLIYSPERYHARLQWVDGVQRFFSTAQQTVLVFSVADEVKVLGEKLGHHDCLQVDGNAGLLDISVTGRRCCLIELTQRGSAISVWRAVDYVRRMPWKNGGGSTEEITRDAGTGLEGFGWRRLSIADIGESGGFSSFAGYQRVITVIQGAGMVLTVDGEEQRGLLPLQPFAFRGDSQVSCRLITGPIRDFNLIYSPEERYHARLQWVDGVQRFFSTAQTVLVFSVADEVKVLGEKLGHHDCLQVDGNAGLLDISVTGRCCLIELTQRG

Foldseek 3Di:
DKDKFAPVPFDWDADPVRQWIKTFGDFDPADPVQGTQKGKIKIKGFAWWWDAADAQKKKKKFWQDDQWWWKDWAPDPIDIGGHPDIDIDHSRITMIIHDDPGITMMTMMMGHPVWKDKDKDKDAAKDKDKDQFQKKKKFDCAQFKDKPNDTDGHGMMMMDHRRHDIDIMMMHGTIMIMGMHTDD/DDKDKFAPVPWDWAADPVRQWTKTWRDADDDDDPPDGFKTKIKIKGAAWWWDAADAQKKKKKFWQDDAWWWKQKQNDDIDIGGHPDIDIDHSRITMTIDDDGGMTMMIMMMGHPLWKDKDKDWDAAKDKDKDQFQKKKKFDCAQFKDKPNDTGGHGMMMMDHGRHDIDIIMMHGTIMIMGMHTDD

InterPro domains:
  IPR010282 Uncharacterised protein family HutD/Ves [PF05962] (10-177)
  IPR010282 Uncharacterised protein family HutD/Ves [PTHR37943] (4-163)
  IPR011051 RmlC-like cupin domain superfamily [SSF51182] (5-180)
  IPR014710 RmlC-like jelly roll fold [G3DSA:2.60.120.10] (13-110)
  IPR014710 RmlC-like jelly roll fold [G3DSA:2.60.120.10] (111-186)

Radius of gyration: 22.14 Å; Cα contacts (8 Å, |Δi|>4): 1041; chains: 2; bounding box: 40×50×66 Å

B-factor: mean 29.07, std 11.56, range [15.6, 95.3]

Nearest PDB structures (foldseek):
  5v00-assembly1_A  TM=1.005E+00  e=1.217E-38  Pseudomonas [fluorescens] SBW25
  1yll-assembly1_C  TM=9.271E-01  e=1.258E-23  Pseudomonas aeruginosa PAO1
  1yll-assembly1_B  TM=9.109E-01  e=5.668E-23  Pseudomonas aeruginosa PAO1
  1yll-assembly1_A  TM=8.949E-01  e=4.373E-22  Pseudomonas aeruginosa PAO1
  4b29-assembly1_A  TM=7.696E-01 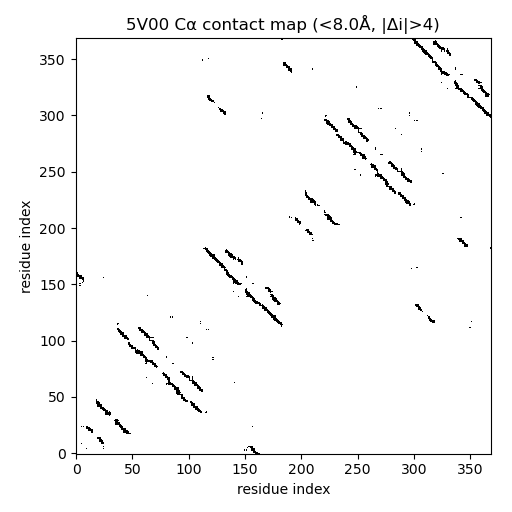 e=2.311E-04  Roseovarius nubinhibens ISM

Secondary structure (DSSP, 8-state):
-EEEE-GGGPEEEE-TTSSEEEEEEEE---BTTTB-SEEEEEEEE-SSEEPPP-TT-EEEEEEEESS-EEEEETTSPPEEE-TT--EEEETTS-EEEEESSS-EEEEEEEE-TTTEEEEEEEE-SEEEEEE--SEEEEEE-SS-EEETTEEE-TT-EEEE-S--S-EEEEEESSEEEEEEEE--/-EEEEE-GGG--EEE-TTSSEEEEEEEE-----TT---EEEEEEEE-S-EEPPP-TT-EEEEEEEESS-EEEEETT-S-EEE-TT--EEEETTS-EEEEESSS-EEEEEEEE-TTTEEEEEEEE-SEEEEEE--SEEEEEE-SS-EEETTEEE-TT-EEEEES--S-EEEEEESSEEEEEEEE--

CATH classification: 2.60.120.10 (+1 more: 2.60.120.10)